Protein AF-A0A6I3SBS1-F1 (afdb_monomer_lite)

Structure (mmCIF, N/CA/C/O backbone):
data_AF-A0A6I3SBS1-F1
#
_entry.id   AF-A0A6I3SBS1-F1
#
loop_
_atom_site.group_PDB
_atom_site.id
_atom_site.type_symbol
_atom_site.label_atom_id
_atom_site.label_alt_id
_atom_site.label_comp_id
_atom_site.label_asym_id
_atom_site.label_entity_id
_atom_site.label_seq_id
_atom_site.pdbx_PDB_ins_code
_atom_site.Cartn_x
_atom_site.Cartn_y
_atom_site.Cartn_z
_atom_site.occupancy
_atom_site.B_iso_or_equiv
_atom_site.auth_seq_id
_atom_site.auth_comp_id
_atom_site.auth_asym_id
_atom_site.auth_atom_id
_atom_site.pdbx_PDB_model_num
ATOM 1 N N . MET A 1 1 ? -51.931 -61.458 13.999 1.00 36.78 1 MET A N 1
ATOM 2 C CA . MET A 1 1 ? -50.661 -60.862 13.519 1.00 36.78 1 MET A CA 1
ATOM 3 C C . MET A 1 1 ? -50.983 -59.495 12.918 1.00 36.78 1 MET A C 1
ATOM 5 O O . MET A 1 1 ? -51.996 -59.418 12.238 1.00 36.78 1 MET A O 1
ATOM 9 N N . PRO A 1 2 ? -50.205 -58.434 13.195 1.00 46.97 2 PRO A N 1
ATOM 10 C CA . PRO A 1 2 ? -50.345 -57.630 14.418 1.00 46.97 2 PRO A CA 1
ATOM 11 C C . PRO A 1 2 ? -50.804 -56.172 14.191 1.00 46.97 2 PRO A C 1
ATOM 13 O O . PRO A 1 2 ? -50.536 -55.569 13.153 1.00 46.97 2 PRO A O 1
ATOM 16 N N . GLU A 1 3 ? -51.442 -55.626 15.234 1.00 43.25 3 GLU A N 1
ATOM 17 C CA . GLU A 1 3 ? -51.718 -54.206 15.492 1.00 43.25 3 GLU A CA 1
ATOM 18 C C . GLU A 1 3 ? -50.437 -53.361 15.473 1.00 43.25 3 GLU A C 1
ATOM 20 O O . GLU A 1 3 ? -49.441 -53.698 16.116 1.00 43.25 3 GLU A O 1
ATOM 25 N N . LYS A 1 4 ? -50.481 -52.220 14.777 1.00 43.47 4 LYS A N 1
ATOM 26 C CA . LYS A 1 4 ? -49.470 -51.168 14.904 1.00 43.47 4 LYS A CA 1
ATOM 27 C C . LYS A 1 4 ? -49.913 -50.174 15.972 1.00 43.47 4 LYS A C 1
ATOM 29 O O . LYS A 1 4 ? -50.843 -49.400 15.763 1.00 43.47 4 LYS A O 1
ATOM 34 N N . LEU A 1 5 ? -49.214 -50.231 17.104 1.00 40.69 5 LEU A N 1
ATOM 35 C CA . LEU A 1 5 ? -49.263 -49.254 18.185 1.00 40.69 5 LEU A CA 1
ATOM 36 C C . LEU A 1 5 ? -48.836 -47.862 17.708 1.00 40.69 5 LEU A C 1
ATOM 38 O O . LEU A 1 5 ? -47.918 -47.704 16.901 1.00 40.69 5 LEU A O 1
ATOM 42 N N . GLY A 1 6 ? -49.537 -46.879 18.266 1.00 37.19 6 GLY A N 1
ATOM 43 C CA . GLY A 1 6 ? -49.453 -45.466 17.956 1.00 37.19 6 GLY A CA 1
ATOM 44 C C . GLY A 1 6 ? -48.152 -44.777 18.356 1.00 37.19 6 GLY A C 1
ATOM 45 O O . GLY A 1 6 ? -47.462 -45.137 19.311 1.00 37.19 6 GLY A O 1
ATOM 46 N N . SER A 1 7 ? -47.874 -43.730 17.588 1.00 39.31 7 SER A N 1
ATOM 47 C CA . SER A 1 7 ? -46.805 -42.760 17.762 1.00 39.31 7 SER A CA 1
ATOM 48 C C . SER A 1 7 ? -46.962 -41.984 19.074 1.00 39.31 7 SER A C 1
ATOM 50 O O . SER A 1 7 ? -47.917 -41.233 19.250 1.00 39.31 7 SER A O 1
ATOM 52 N N . GLN A 1 8 ? -45.998 -42.137 19.980 1.00 40.47 8 GLN A N 1
ATOM 53 C CA . GLN A 1 8 ? -45.796 -41.248 21.125 1.00 40.47 8 GLN A CA 1
ATOM 54 C C . GLN A 1 8 ? -44.859 -40.111 20.701 1.00 40.47 8 GLN A C 1
ATOM 56 O O . GLN A 1 8 ? -43.657 -40.301 20.510 1.00 40.47 8 GLN A O 1
ATOM 61 N N . GLU A 1 9 ? -45.445 -38.930 20.531 1.00 39.94 9 GLU A N 1
ATOM 62 C CA . GLU A 1 9 ? -44.766 -37.650 20.354 1.00 39.94 9 GLU A CA 1
ATOM 63 C C . GLU A 1 9 ? -44.030 -37.295 21.660 1.00 39.94 9 GLU A C 1
ATOM 65 O O . GLU A 1 9 ? -44.647 -36.986 22.679 1.00 39.94 9 GLU A O 1
ATOM 70 N N . LYS A 1 10 ? -42.693 -37.360 21.666 1.00 41.28 10 LYS A N 1
ATOM 71 C CA . LYS A 1 10 ? -41.879 -36.836 22.773 1.00 41.28 10 LYS A CA 1
ATOM 72 C C . LYS A 1 10 ? -41.867 -35.306 22.713 1.00 41.28 10 LYS A C 1
ATOM 74 O O . LYS A 1 10 ? -40.924 -34.712 22.197 1.00 41.28 10 LYS A O 1
ATOM 79 N N . GLN A 1 11 ? -42.893 -34.667 23.270 1.00 47.28 11 GLN A N 1
ATOM 80 C CA . GLN A 1 11 ? -42.832 -33.249 23.622 1.00 47.28 11 GLN A CA 1
ATOM 81 C C . GLN A 1 11 ? -41.899 -33.068 24.823 1.00 47.28 11 GLN A C 1
ATOM 83 O O . GLN A 1 11 ? -42.234 -33.415 25.956 1.00 47.28 11 GLN A O 1
ATOM 88 N N . GLY A 1 12 ? -40.706 -32.526 24.579 1.00 47.84 12 GLY A N 1
ATOM 89 C CA . GLY A 1 12 ? -39.824 -32.060 25.644 1.00 47.84 12 GLY A CA 1
ATOM 90 C C . GLY A 1 12 ? -40.525 -30.967 26.453 1.00 47.84 12 GLY A C 1
ATOM 91 O O . GLY A 1 12 ? -40.882 -29.920 25.913 1.00 47.84 12 GLY A O 1
ATOM 92 N N . MET A 1 13 ? -40.748 -31.205 27.747 1.00 56.72 13 MET A N 1
ATOM 93 C CA . MET A 1 13 ? -41.255 -30.179 28.656 1.00 56.72 13 MET A CA 1
ATOM 94 C C . MET A 1 13 ? -40.240 -29.036 28.733 1.00 56.72 13 MET A C 1
ATOM 96 O O . MET A 1 13 ? -39.144 -29.202 29.256 1.00 56.72 13 MET A O 1
ATOM 100 N N . SER A 1 14 ? -40.621 -27.876 28.194 1.00 65.88 14 SER A N 1
ATOM 101 C CA . SER A 1 14 ? -39.845 -26.637 28.269 1.00 65.88 14 SER A CA 1
ATOM 102 C C . SER A 1 14 ? -39.482 -26.322 29.725 1.00 65.88 14 SER A C 1
ATOM 104 O O . SER A 1 14 ? -40.349 -26.380 30.602 1.00 65.88 14 SER A O 1
ATOM 106 N N . ASN A 1 15 ? -38.214 -25.973 29.968 1.00 57.28 15 ASN A N 1
ATOM 107 C CA . ASN A 1 15 ? -37.607 -25.741 31.290 1.00 57.28 15 ASN A CA 1
ATOM 108 C C . ASN A 1 15 ? -38.415 -24.787 32.192 1.00 57.28 15 ASN A C 1
ATOM 110 O O . ASN A 1 15 ? -38.324 -24.865 33.413 1.00 57.28 15 ASN A O 1
ATOM 114 N N . LEU A 1 16 ? -39.264 -23.939 31.605 1.00 59.84 16 LEU A N 1
ATOM 115 C CA . LEU A 1 16 ? -40.186 -23.063 32.322 1.00 59.84 16 LEU A CA 1
ATOM 116 C C . LEU A 1 16 ? -41.292 -23.835 33.070 1.00 59.84 16 LEU A C 1
ATOM 118 O O . LEU A 1 16 ? -41.579 -23.519 34.221 1.00 59.84 16 LEU A O 1
ATOM 122 N N . LYS A 1 17 ? -41.886 -24.883 32.474 1.00 64.88 17 LYS A N 1
ATOM 123 C CA . LYS A 1 17 ? -42.914 -25.706 33.146 1.00 64.88 17 LYS A CA 1
ATOM 124 C C . LYS A 1 17 ? -42.314 -26.544 34.278 1.00 64.88 17 LYS A C 1
ATOM 126 O O . LYS A 1 17 ? -42.955 -26.694 35.311 1.00 64.88 17 LYS A O 1
ATOM 131 N N . LEU A 1 18 ? -41.074 -27.017 34.122 1.00 61.47 18 LEU A N 1
ATOM 132 C CA . LEU A 1 18 ? -40.339 -27.701 35.192 1.00 61.47 18 LEU A CA 1
ATOM 133 C C . LEU A 1 18 ? -40.034 -26.747 36.362 1.00 61.47 18 LEU A C 1
ATOM 135 O O . LEU A 1 18 ? -40.192 -27.130 37.519 1.00 61.47 18 LEU A O 1
ATOM 139 N N . PHE A 1 19 ? -39.686 -25.488 36.067 1.00 68.88 19 PHE A N 1
ATOM 140 C CA . PHE A 1 19 ? -39.476 -24.460 37.088 1.00 68.88 19 PHE A CA 1
ATOM 141 C C . PHE A 1 19 ? -40.765 -24.134 37.850 1.00 68.88 19 PHE A C 1
ATOM 143 O O . PHE A 1 19 ? -40.730 -24.040 39.069 1.00 68.88 19 PHE A O 1
ATOM 150 N N . PHE A 1 20 ? -41.915 -24.035 37.173 1.00 73.25 20 PHE A N 1
ATOM 151 C CA . PHE A 1 20 ? -43.205 -23.838 37.847 1.00 73.25 20 PHE A CA 1
ATOM 152 C C . PHE A 1 20 ? -43.619 -25.047 38.696 1.00 73.25 20 PHE A C 1
ATOM 154 O O . PHE A 1 20 ? -44.078 -24.867 39.821 1.00 73.25 20 PHE A O 1
ATOM 161 N N . ILE A 1 21 ? -43.409 -26.273 38.210 1.00 76.25 21 ILE A N 1
ATOM 162 C CA . ILE A 1 21 ? -43.705 -27.496 38.974 1.00 76.25 21 ILE A CA 1
ATOM 163 C C . ILE A 1 21 ? -42.836 -27.590 40.239 1.00 76.25 21 ILE A C 1
ATOM 165 O O . ILE A 1 21 ? -43.311 -28.081 41.259 1.00 76.25 21 ILE A O 1
ATOM 169 N N . LEU A 1 22 ? -41.598 -27.083 40.204 1.00 70.56 22 LEU A N 1
ATOM 170 C CA . LEU A 1 22 ? -40.707 -27.055 41.367 1.00 70.56 22 LEU A CA 1
ATOM 171 C C . LEU A 1 22 ? -40.957 -25.846 42.288 1.00 70.56 22 LEU A C 1
ATOM 173 O O . LEU A 1 22 ? -40.909 -25.981 43.508 1.00 70.56 22 LEU A O 1
ATOM 177 N N . ALA A 1 23 ? -41.243 -24.669 41.731 1.00 70.88 23 ALA A N 1
ATOM 178 C CA . ALA A 1 23 ? -41.375 -23.424 42.487 1.00 70.88 23 ALA A CA 1
ATOM 179 C C . ALA A 1 23 ? -42.714 -23.312 43.229 1.00 70.88 23 ALA A C 1
ATOM 181 O O . ALA A 1 23 ? -42.748 -22.809 44.350 1.00 70.88 23 ALA A O 1
ATOM 182 N N . VAL A 1 24 ? -43.810 -23.812 42.648 1.00 76.12 24 VAL A N 1
ATOM 183 C CA . VAL A 1 24 ? -45.147 -23.763 43.265 1.00 76.12 24 VAL A CA 1
ATOM 184 C C . VAL A 1 24 ? -45.211 -24.485 44.623 1.00 76.12 24 VAL A C 1
ATOM 186 O O . VAL A 1 24 ? -45.678 -23.862 45.578 1.00 76.12 24 VAL A O 1
ATOM 189 N N . PRO A 1 25 ? -44.725 -25.731 44.797 1.00 71.75 25 PRO A N 1
ATOM 190 C CA . PRO A 1 25 ? -44.763 -26.392 46.104 1.00 71.75 25 PRO A CA 1
ATOM 191 C C . PRO A 1 25 ? -43.842 -25.726 47.135 1.00 71.75 25 PRO A C 1
ATOM 193 O O . PRO A 1 25 ? -44.202 -25.650 48.308 1.00 71.75 25 PRO A O 1
ATOM 196 N N . VAL A 1 26 ? -42.692 -25.183 46.718 1.00 77.94 26 VAL A N 1
ATOM 197 C CA . VAL A 1 26 ? -41.771 -24.462 47.617 1.00 77.94 26 VAL A CA 1
ATOM 198 C C . VAL A 1 26 ? -42.391 -23.151 48.101 1.00 77.94 26 VAL A C 1
ATOM 200 O O . VAL A 1 26 ? -42.330 -22.833 49.287 1.00 77.94 26 VAL A O 1
ATOM 203 N N . MET A 1 27 ? -43.052 -22.416 47.206 1.00 76.44 27 MET A N 1
ATOM 204 C CA . MET A 1 27 ? -43.733 -21.170 47.551 1.00 76.44 27 MET A CA 1
ATOM 205 C C . MET A 1 27 ? -44.947 -21.412 48.456 1.00 76.44 27 MET A C 1
ATOM 207 O O . MET A 1 27 ? -45.204 -20.629 49.369 1.00 76.44 27 MET A O 1
ATOM 211 N N . LEU A 1 28 ? -45.650 -22.530 48.267 1.00 75.56 28 LEU A N 1
ATOM 212 C CA . LEU A 1 28 ? -46.773 -22.930 49.113 1.00 75.56 28 LEU A CA 1
ATOM 213 C C . LEU A 1 28 ? -46.308 -23.365 50.514 1.00 75.56 28 LEU A C 1
ATOM 215 O O . LEU A 1 28 ? -46.934 -23.003 51.508 1.00 75.56 28 LEU A O 1
ATOM 219 N N . LEU A 1 29 ? -45.165 -24.051 50.617 1.00 72.94 29 LEU A N 1
ATOM 220 C CA . LEU A 1 29 ? -44.530 -24.378 51.899 1.00 72.94 29 LEU A CA 1
ATOM 221 C C . LEU A 1 29 ? -44.058 -23.127 52.651 1.00 72.94 29 LEU A C 1
ATOM 223 O O . LEU A 1 29 ? -44.264 -23.032 53.860 1.00 72.94 29 LEU A O 1
ATOM 227 N N . ALA A 1 30 ? -43.483 -22.148 51.948 1.00 71.38 30 ALA A N 1
ATOM 228 C CA . ALA A 1 30 ? -43.086 -20.873 52.543 1.00 71.38 30 ALA A CA 1
ATOM 229 C C . ALA A 1 30 ? -44.302 -20.068 53.036 1.00 71.38 30 ALA A C 1
ATOM 231 O O . ALA A 1 30 ? -44.267 -19.511 54.132 1.00 71.38 30 ALA A O 1
ATOM 232 N N . ALA A 1 31 ? -45.403 -20.069 52.277 1.00 69.81 31 ALA A N 1
ATOM 233 C CA . ALA A 1 31 ? -46.658 -19.445 52.689 1.00 69.81 31 ALA A CA 1
ATOM 234 C C . ALA A 1 31 ? -47.274 -20.130 53.926 1.00 69.81 31 ALA A C 1
ATOM 236 O O . ALA A 1 31 ? -47.722 -19.440 54.842 1.00 69.81 31 ALA A O 1
ATOM 237 N N . LEU A 1 32 ? -47.238 -21.469 54.010 1.00 66.88 32 LEU A N 1
ATOM 238 C CA . LEU A 1 32 ? -47.663 -22.198 55.213 1.00 66.88 32 LEU A CA 1
ATOM 239 C C . LEU A 1 32 ? -46.758 -21.916 56.417 1.00 66.88 32 LEU A C 1
ATOM 241 O O . LEU A 1 32 ? -47.258 -21.774 57.527 1.00 66.88 32 LEU A O 1
ATOM 245 N N . ALA A 1 33 ? -45.440 -21.841 56.231 1.00 63.84 33 ALA A N 1
ATOM 246 C CA . ALA A 1 33 ? -44.513 -21.506 57.310 1.00 63.84 33 ALA A CA 1
ATOM 247 C C . ALA A 1 33 ? -44.753 -20.078 57.828 1.00 63.84 33 ALA A C 1
ATOM 249 O O . ALA A 1 33 ? -44.829 -19.865 59.037 1.00 63.84 33 ALA A O 1
ATOM 250 N N . ALA A 1 34 ? -44.979 -19.119 56.925 1.00 62.59 34 ALA A N 1
ATOM 251 C CA . ALA A 1 34 ? -45.340 -17.753 57.291 1.00 62.59 34 ALA A CA 1
ATOM 252 C C . ALA A 1 34 ? -46.682 -17.697 58.048 1.00 62.59 34 ALA A C 1
ATOM 254 O O . ALA A 1 34 ? -46.783 -17.029 59.078 1.00 62.59 34 ALA A O 1
ATOM 255 N N . ALA A 1 35 ? -47.688 -18.464 57.614 1.00 63.91 35 ALA A N 1
ATOM 256 C CA . ALA A 1 35 ? -48.980 -18.550 58.299 1.00 63.91 35 ALA A CA 1
ATOM 257 C C . ALA A 1 35 ? -48.880 -19.154 59.715 1.00 63.91 35 ALA A C 1
ATOM 259 O O . ALA A 1 35 ? -49.639 -18.759 60.602 1.00 63.91 35 ALA A O 1
ATOM 260 N N . GLN A 1 36 ? -47.919 -20.057 59.949 1.00 55.94 36 GLN A N 1
ATOM 261 C CA . GLN A 1 36 ? -47.630 -20.608 61.278 1.00 55.94 36 GLN A CA 1
ATOM 262 C C . GLN A 1 36 ? -46.947 -19.582 62.191 1.00 55.94 36 GLN A C 1
ATOM 264 O O . GLN A 1 36 ? -47.310 -19.472 63.358 1.00 55.94 36 GLN A O 1
ATOM 269 N N . THR A 1 37 ? -46.012 -18.777 61.670 1.00 58.38 37 THR A N 1
ATOM 270 C CA . THR A 1 37 ? -45.349 -17.718 62.462 1.00 58.38 37 THR A CA 1
ATOM 271 C C . THR A 1 37 ? -46.286 -16.578 62.868 1.00 58.38 37 THR A C 1
ATOM 273 O O . THR A 1 37 ? -46.059 -15.933 63.886 1.00 58.38 37 THR A O 1
ATOM 276 N N . VAL A 1 38 ? -47.361 -16.356 62.102 1.00 54.53 38 VAL A N 1
ATOM 277 C CA . VAL A 1 38 ? -48.394 -15.337 62.368 1.00 54.53 38 VAL A CA 1
ATOM 278 C C . VAL A 1 38 ? -49.479 -15.844 63.337 1.00 54.53 38 VAL A C 1
ATOM 280 O O . VAL A 1 38 ? -50.323 -15.069 63.777 1.00 54.53 38 VAL A O 1
ATOM 283 N N . GLY A 1 39 ? -49.462 -17.128 63.719 1.00 56.38 39 GLY A N 1
ATOM 284 C CA . GLY A 1 39 ? -50.441 -17.702 64.652 1.00 56.38 39 GLY A CA 1
ATOM 285 C C . GLY A 1 39 ? -51.856 -17.835 64.074 1.00 56.38 39 GLY A C 1
ATOM 286 O O . GLY A 1 39 ? -52.814 -17.999 64.822 1.00 56.38 39 GLY A O 1
ATOM 287 N N . ALA A 1 40 ? -52.007 -17.762 62.747 1.00 56.41 40 ALA A N 1
ATOM 288 C CA . ALA A 1 40 ? -53.308 -17.844 62.080 1.00 56.41 40 ALA A CA 1
ATOM 289 C C . ALA A 1 40 ? -53.806 -19.291 61.894 1.00 56.41 40 ALA A C 1
ATOM 291 O O . ALA A 1 40 ? -54.991 -19.501 61.638 1.00 56.41 40 ALA A O 1
ATOM 292 N N . VAL A 1 41 ? -52.920 -20.292 62.004 1.00 51.75 41 VAL A N 1
ATOM 293 C CA . VAL A 1 41 ? -53.254 -21.715 61.827 1.00 51.75 41 VAL A CA 1
ATOM 294 C C . VAL A 1 41 ? -52.489 -22.578 62.839 1.00 51.75 41 VAL A C 1
ATOM 296 O O . VAL A 1 41 ? -51.276 -22.746 62.729 1.00 51.75 41 VAL A O 1
ATOM 299 N N . ASP A 1 42 ? -53.207 -23.173 63.794 1.00 57.84 42 ASP A N 1
ATOM 300 C CA . ASP A 1 42 ? -52.675 -24.155 64.747 1.00 57.84 42 ASP A CA 1
ATOM 301 C C . ASP A 1 42 ? -52.700 -25.569 64.145 1.00 57.84 42 ASP A C 1
ATOM 303 O O . ASP A 1 42 ? -53.744 -26.219 64.066 1.00 57.84 42 ASP A O 1
ATOM 307 N N . ILE A 1 43 ? -51.538 -26.080 63.731 1.00 56.44 43 ILE A N 1
ATOM 308 C CA . ILE A 1 43 ? -51.411 -27.416 63.109 1.00 56.44 43 ILE A CA 1
ATOM 309 C C . ILE A 1 43 ? -51.073 -28.508 64.149 1.00 56.44 43 ILE A C 1
ATOM 311 O O . ILE A 1 43 ? -51.196 -29.705 63.886 1.00 56.44 43 ILE A O 1
ATOM 315 N N . ILE A 1 44 ? -50.719 -28.112 65.379 1.00 58.97 44 ILE A N 1
ATOM 316 C CA . ILE A 1 44 ? -50.410 -29.007 66.509 1.00 58.97 44 ILE A CA 1
ATOM 317 C C . ILE A 1 44 ? -51.523 -30.035 66.825 1.00 58.97 44 ILE A C 1
ATOM 319 O O . ILE A 1 44 ? -51.178 -31.194 67.076 1.00 58.97 44 ILE A O 1
ATOM 323 N N . PRO A 1 45 ? -52.836 -29.713 66.802 1.00 61.72 45 PRO A N 1
ATOM 324 C CA . PRO A 1 45 ? -53.874 -30.726 67.018 1.00 61.72 45 PRO A CA 1
ATOM 325 C C . PRO A 1 45 ? -53.978 -31.741 65.865 1.00 61.72 45 PRO A C 1
ATOM 327 O O . PRO A 1 45 ? -54.323 -32.896 66.112 1.00 61.72 45 PRO A O 1
ATOM 330 N N . TYR A 1 46 ? -53.623 -31.349 64.637 1.00 58.25 46 TYR A N 1
ATOM 331 C CA . TYR A 1 46 ? -53.644 -32.218 63.453 1.00 58.25 46 TYR A CA 1
ATOM 332 C C . TYR A 1 46 ? -52.433 -33.165 63.394 1.00 58.25 46 TYR A C 1
ATOM 334 O O . TYR A 1 46 ? -52.573 -34.326 63.012 1.00 58.25 46 TYR A O 1
ATOM 342 N N . LEU A 1 47 ? -51.256 -32.724 63.857 1.00 57.00 47 LEU A N 1
ATOM 343 C CA . LEU A 1 47 ? -50.041 -33.554 63.911 1.00 57.00 47 LEU A CA 1
ATOM 344 C C . LEU A 1 47 ? -50.143 -34.727 64.906 1.00 57.00 47 LEU A C 1
ATOM 346 O O . LEU A 1 47 ? -49.440 -35.724 64.749 1.00 57.00 47 LEU A O 1
ATOM 350 N N . ARG A 1 48 ? -51.040 -34.652 65.902 1.00 58.28 48 ARG A N 1
ATOM 351 C CA . ARG A 1 48 ? -51.289 -35.744 66.866 1.00 58.28 48 ARG A CA 1
ATOM 352 C C . ARG A 1 48 ? -52.058 -36.931 66.280 1.00 58.28 48 ARG A C 1
ATOM 354 O O . ARG A 1 48 ? -52.050 -37.996 66.887 1.00 58.28 48 ARG A O 1
ATOM 361 N N . GLN A 1 49 ? -52.716 -36.768 65.130 1.00 61.41 49 GLN A N 1
ATOM 362 C CA . GLN A 1 49 ? -53.456 -37.851 64.465 1.00 61.41 49 GLN A CA 1
ATOM 363 C C . GLN A 1 49 ? -52.569 -38.705 63.547 1.00 61.41 49 GLN A C 1
ATOM 365 O O . GLN A 1 49 ? -53.045 -39.676 62.963 1.00 61.41 49 GLN A O 1
ATOM 370 N N . ILE A 1 50 ? -51.278 -38.374 63.436 1.00 54.25 50 ILE A N 1
ATOM 371 C CA . ILE A 1 50 ? -50.319 -39.135 62.639 1.00 54.25 50 ILE A CA 1
ATOM 372 C C . ILE A 1 50 ? -49.646 -40.174 63.556 1.00 54.25 50 ILE A C 1
ATOM 374 O O . ILE A 1 50 ? -48.853 -39.804 64.429 1.00 54.25 50 ILE A O 1
ATOM 378 N N . PRO A 1 51 ? -49.916 -41.479 63.367 1.00 49.12 51 PRO A N 1
ATOM 379 C CA . PRO A 1 51 ? -49.534 -42.533 64.313 1.00 49.12 51 PRO A CA 1
ATOM 380 C C . PRO A 1 51 ? -48.019 -42.701 64.511 1.00 49.12 51 PRO A C 1
ATOM 382 O O . PRO A 1 51 ? -47.601 -43.310 65.490 1.00 49.12 51 PRO A O 1
ATOM 385 N N . VAL A 1 52 ? -47.185 -42.148 63.623 1.00 59.75 52 VAL A N 1
ATOM 386 C CA . VAL A 1 52 ? -45.722 -42.317 63.667 1.00 59.75 52 VAL A CA 1
ATOM 387 C C . VAL A 1 52 ? -45.004 -41.207 64.454 1.00 59.75 52 VAL A C 1
ATOM 389 O O . VAL A 1 52 ? -43.937 -41.455 65.003 1.00 59.75 52 VAL A O 1
ATOM 392 N N . VAL A 1 53 ? -45.576 -40.002 64.576 1.00 52.34 53 VAL A N 1
ATOM 393 C CA . VAL A 1 53 ? -44.933 -38.860 65.275 1.00 52.34 53 VAL A CA 1
ATOM 394 C C . VAL A 1 53 ? -45.522 -38.560 66.659 1.00 52.34 53 VAL A C 1
ATOM 396 O O . VAL A 1 53 ? -44.928 -37.809 67.429 1.00 52.34 53 VAL A O 1
ATOM 399 N N . GLY A 1 54 ? -46.642 -39.191 67.030 1.00 51.94 54 GLY A N 1
ATOM 400 C CA . GLY A 1 54 ? -47.285 -39.007 68.339 1.00 51.94 54 GLY A CA 1
ATOM 401 C C . GLY A 1 54 ? -46.542 -39.616 69.540 1.00 51.94 54 GLY A C 1
ATOM 402 O O . GLY A 1 54 ? -46.866 -39.288 70.678 1.00 51.94 54 GLY A O 1
ATOM 403 N N . THR A 1 55 ? -45.545 -40.480 69.325 1.00 55.91 55 THR A N 1
ATOM 404 C CA . THR A 1 55 ? -44.856 -41.234 70.395 1.00 55.91 55 THR A CA 1
ATOM 405 C C . THR A 1 55 ? -43.527 -40.626 70.851 1.00 55.91 55 THR A C 1
ATOM 407 O O . THR A 1 55 ? -42.987 -41.058 71.866 1.00 55.91 55 THR A O 1
ATOM 410 N N . MET A 1 56 ? -43.021 -39.599 70.160 1.00 53.53 56 MET A N 1
ATOM 411 C CA . MET A 1 56 ? -41.800 -38.865 70.537 1.00 53.53 56 MET A CA 1
ATOM 412 C C . MET A 1 56 ? -42.083 -37.588 71.347 1.00 53.53 56 MET A C 1
ATOM 414 O O . MET A 1 56 ? -41.171 -36.812 71.623 1.00 53.53 56 MET A O 1
ATOM 418 N N . ILE A 1 57 ? -43.338 -37.364 71.751 1.00 50.62 57 ILE A N 1
ATOM 419 C CA . ILE A 1 57 ? -43.732 -36.234 72.599 1.00 50.62 57 ILE A CA 1
ATOM 420 C C . ILE A 1 57 ? -43.743 -36.716 74.063 1.00 50.62 57 ILE A C 1
ATOM 422 O O . ILE A 1 57 ? -44.593 -37.536 74.423 1.00 50.62 57 ILE A O 1
ATOM 426 N N . PRO A 1 58 ? -42.806 -36.266 74.921 1.00 47.88 58 PRO A N 1
ATOM 427 C CA . PRO A 1 58 ? -42.721 -36.724 76.305 1.00 47.88 58 PRO A CA 1
ATOM 428 C C . PRO A 1 58 ? -43.950 -36.298 77.124 1.00 47.88 58 PRO A C 1
ATOM 430 O O . PRO A 1 58 ? -44.388 -35.150 77.072 1.00 47.88 58 PRO A O 1
ATOM 433 N N . LYS A 1 59 ? -44.496 -37.245 77.901 1.00 46.94 59 LYS A N 1
ATOM 434 C CA . LYS A 1 59 ? -45.575 -37.020 78.876 1.00 46.94 59 LYS A CA 1
ATOM 435 C C . LYS A 1 59 ? -45.059 -36.144 80.023 1.00 46.94 59 LYS A C 1
ATOM 437 O O . LYS A 1 59 ? -44.068 -36.499 80.657 1.00 46.94 59 LYS A O 1
ATOM 442 N N . SER A 1 60 ? -45.743 -35.042 80.322 1.00 41.94 60 SER A N 1
ATOM 443 C CA . SER A 1 60 ? -45.493 -34.260 81.538 1.00 41.94 60 SER A CA 1
ATOM 444 C C . SER A 1 60 ? -46.060 -34.999 82.753 1.00 41.94 60 SER A C 1
ATOM 446 O O . SER A 1 60 ? -47.274 -35.090 82.915 1.00 41.94 60 SER A O 1
ATOM 448 N N . ASP A 1 61 ? -45.168 -35.548 83.578 1.00 36.09 61 ASP A N 1
ATOM 449 C CA . ASP A 1 61 ? -45.455 -36.186 84.868 1.00 36.09 61 ASP A CA 1
ATOM 450 C C . ASP A 1 61 ? -45.235 -35.147 85.996 1.00 36.09 61 ASP A C 1
ATOM 452 O O . ASP A 1 61 ? -44.152 -34.550 86.052 1.00 36.09 61 ASP A O 1
ATOM 456 N N . PRO A 1 62 ? -46.220 -34.866 86.874 1.00 41.03 62 PRO A N 1
ATOM 457 C CA . PRO A 1 62 ? -46.180 -33.762 87.848 1.00 41.03 62 PRO A CA 1
ATOM 458 C C . PRO A 1 62 ? -45.172 -33.906 89.013 1.00 41.03 62 PRO A C 1
ATOM 460 O O . PRO A 1 62 ? -45.213 -33.116 89.951 1.00 41.03 62 PRO A O 1
ATOM 463 N N . ALA A 1 63 ? -44.232 -34.855 88.975 1.00 40.75 63 ALA A N 1
ATOM 464 C CA . ALA A 1 63 ? -43.295 -35.129 90.075 1.00 40.75 63 ALA A CA 1
ATOM 465 C C . ALA A 1 63 ? -41.891 -34.479 89.952 1.00 40.75 63 ALA A C 1
ATOM 467 O O . ALA A 1 63 ? -41.000 -34.803 90.736 1.00 40.75 63 ALA A O 1
ATOM 468 N N . LYS A 1 64 ? -41.647 -33.562 88.999 1.00 44.69 64 LYS A N 1
ATOM 469 C CA . LYS A 1 64 ? -40.328 -32.904 88.794 1.00 44.69 64 LYS A CA 1
ATOM 470 C C . LYS A 1 64 ? -40.317 -31.375 88.964 1.00 44.69 64 LYS A C 1
ATOM 472 O O . LYS A 1 64 ? -39.486 -30.696 88.369 1.00 44.69 64 LYS A O 1
ATOM 477 N N . GLN A 1 65 ? -41.183 -30.818 89.809 1.00 42.81 65 GLN A N 1
ATOM 478 C CA . GLN A 1 65 ? -41.230 -29.364 90.039 1.00 42.81 65 GLN A CA 1
ATOM 479 C C . GLN A 1 65 ? -40.019 -28.784 90.805 1.00 42.81 65 GLN A C 1
ATOM 481 O O . GLN A 1 65 ? -39.794 -27.584 90.734 1.00 42.81 65 GLN A O 1
ATOM 486 N N . GLY A 1 66 ? -39.195 -29.595 91.483 1.00 41.78 66 GLY A N 1
ATOM 487 C CA . GLY A 1 66 ? -38.061 -29.088 92.281 1.00 41.78 66 GLY A CA 1
ATOM 488 C C . GLY A 1 66 ? -36.722 -28.922 91.543 1.00 41.78 66 GLY A C 1
ATOM 489 O O . GLY A 1 66 ? -35.855 -28.198 92.015 1.00 41.78 66 GLY A O 1
ATOM 490 N N . SER A 1 67 ? -36.524 -29.578 90.395 1.00 45.81 67 SER A N 1
ATOM 491 C CA . SER A 1 67 ? -35.241 -29.586 89.659 1.00 45.81 67 SER A CA 1
ATOM 492 C C . SER A 1 67 ? -35.291 -28.884 88.298 1.00 45.81 67 SER A C 1
ATOM 494 O O . SER A 1 67 ? -34.282 -28.823 87.600 1.00 45.81 67 SER A O 1
ATOM 496 N N . GLN A 1 68 ? -36.449 -28.331 87.923 1.00 40.38 68 GLN A N 1
ATOM 497 C CA . GLN A 1 68 ? -36.624 -27.540 86.700 1.00 40.38 68 GLN A CA 1
ATOM 498 C C . GLN A 1 68 ? -36.314 -26.050 86.896 1.00 40.38 68 GLN A C 1
ATOM 500 O O . GLN A 1 68 ? -35.846 -25.427 85.952 1.00 40.38 68 GLN A O 1
ATOM 505 N N . GLN A 1 69 ? -36.490 -25.484 88.098 1.00 42.97 69 GLN A N 1
ATOM 506 C CA . GLN A 1 69 ? -36.269 -24.044 88.321 1.00 42.97 69 GLN A CA 1
ATOM 507 C C . GLN A 1 69 ? -34.818 -23.611 88.057 1.00 42.97 69 GLN A C 1
ATOM 509 O O . GLN A 1 69 ? -34.600 -22.603 87.397 1.00 42.97 69 GLN A O 1
ATOM 514 N N . THR A 1 70 ? -33.828 -24.414 88.458 1.00 50.47 70 THR A N 1
ATOM 515 C CA . THR A 1 70 ? -32.404 -24.084 88.254 1.00 50.47 70 THR A CA 1
ATOM 516 C C . THR A 1 70 ? -31.951 -24.234 86.799 1.00 50.47 70 THR A C 1
ATOM 518 O O . THR A 1 70 ? -31.027 -23.552 86.356 1.00 50.47 70 THR A O 1
ATOM 521 N N . LEU A 1 71 ? -32.595 -25.122 86.035 1.00 53.44 71 LEU A N 1
ATOM 522 C CA . LEU A 1 71 ? -32.276 -25.354 84.626 1.00 53.44 71 LEU A CA 1
ATOM 523 C C . LEU A 1 71 ? -32.973 -24.334 83.714 1.00 53.44 71 LEU A C 1
ATOM 525 O O . LEU A 1 71 ? -32.401 -23.935 82.702 1.00 53.44 71 LEU A O 1
ATOM 529 N N . GLU A 1 72 ? -34.181 -23.904 84.091 1.00 53.25 72 GLU A N 1
ATOM 530 C CA . GLU A 1 72 ? -34.917 -22.806 83.459 1.00 53.25 72 GLU A CA 1
ATOM 531 C C . GLU A 1 72 ? -34.198 -21.467 83.685 1.00 53.25 72 GLU A C 1
ATOM 533 O O . GLU A 1 72 ? -33.951 -20.763 82.712 1.00 53.25 72 GLU A O 1
ATOM 538 N N . GLU A 1 73 ? -33.735 -21.153 84.904 1.00 56.72 73 GLU A N 1
ATOM 539 C CA . GLU A 1 73 ? -32.937 -19.939 85.169 1.00 56.72 73 GLU A CA 1
ATOM 540 C C . GLU A 1 73 ? -31.626 -19.911 84.368 1.00 56.72 73 GLU A C 1
ATOM 542 O O . GLU A 1 73 ? -31.278 -18.889 83.775 1.00 56.72 73 GLU A O 1
ATOM 547 N N . ALA A 1 74 ? -30.927 -21.046 84.255 1.00 58.53 74 ALA A N 1
ATOM 548 C CA . ALA A 1 74 ? -29.731 -21.149 83.417 1.00 58.53 74 ALA A CA 1
ATOM 549 C C . ALA A 1 74 ? -30.044 -21.016 81.912 1.00 58.53 74 ALA A C 1
ATOM 551 O O . ALA A 1 74 ? -29.220 -20.510 81.147 1.00 58.53 74 ALA A O 1
ATOM 552 N N . ARG A 1 75 ? -31.231 -21.453 81.469 1.00 54.41 75 ARG A N 1
ATOM 553 C CA . ARG A 1 75 ? -31.701 -21.274 80.087 1.00 54.41 75 ARG A CA 1
ATOM 554 C C . ARG A 1 75 ? -32.058 -19.826 79.794 1.00 54.41 75 ARG A C 1
ATOM 556 O O . ARG A 1 75 ? -31.690 -19.341 78.730 1.00 54.41 75 ARG A O 1
ATOM 563 N N . ILE A 1 76 ? -32.735 -19.157 80.723 1.00 59.56 76 ILE A N 1
ATOM 564 C CA . ILE A 1 76 ? -33.131 -17.752 80.605 1.00 59.56 76 ILE A CA 1
ATOM 565 C C . ILE A 1 76 ? -31.880 -16.874 80.533 1.00 59.56 76 ILE A C 1
ATOM 567 O O . ILE A 1 76 ? -31.748 -16.111 79.583 1.00 59.56 76 ILE A O 1
ATOM 571 N N . ALA A 1 77 ? -30.894 -17.087 81.412 1.00 66.94 77 ALA A N 1
ATOM 572 C CA . ALA A 1 77 ? -29.626 -16.356 81.365 1.00 66.94 77 ALA A CA 1
ATOM 573 C C . ALA A 1 77 ? -28.853 -16.578 80.048 1.00 66.94 77 ALA A C 1
ATOM 575 O O . ALA A 1 77 ? -28.223 -15.664 79.516 1.00 66.94 77 ALA A O 1
ATOM 576 N N . ARG A 1 78 ? -28.913 -17.793 79.482 1.00 62.44 78 ARG A N 1
ATOM 577 C CA . ARG A 1 78 ? -28.265 -18.111 78.200 1.00 62.44 78 ARG A CA 1
ATOM 578 C C . ARG A 1 78 ? -29.001 -17.495 77.008 1.00 62.44 78 ARG A C 1
ATOM 580 O O . ARG A 1 78 ? -28.350 -17.026 76.081 1.00 62.44 78 ARG A O 1
ATOM 587 N N . LEU A 1 79 ? -30.331 -17.468 77.054 1.00 56.91 79 LEU A N 1
ATOM 588 C CA . LEU A 1 79 ? -31.184 -16.823 76.054 1.00 56.91 79 LEU A CA 1
ATOM 589 C C . LEU A 1 79 ? -31.041 -15.297 76.085 1.00 56.91 79 LEU A C 1
ATOM 591 O O . LEU A 1 79 ? -31.026 -14.676 75.028 1.00 56.91 79 LEU A O 1
ATOM 595 N N . GLU A 1 80 ? -30.892 -14.693 77.264 1.00 64.19 80 GLU A N 1
ATOM 596 C CA . GLU A 1 80 ? -30.609 -13.260 77.411 1.00 64.19 80 GLU A CA 1
ATOM 597 C C . GLU A 1 80 ? -29.210 -12.900 76.897 1.00 64.19 80 GLU A C 1
ATOM 599 O O . GLU A 1 80 ? -29.055 -11.898 76.201 1.00 64.19 80 GLU A O 1
ATOM 604 N N . ALA A 1 81 ? -28.204 -13.746 77.146 1.00 70.81 81 ALA A N 1
ATOM 605 C CA . ALA A 1 81 ? -26.867 -13.563 76.581 1.00 70.81 81 ALA A CA 1
ATOM 606 C C . ALA A 1 81 ? -26.855 -13.696 75.046 1.00 70.81 81 ALA A C 1
ATOM 608 O O . ALA A 1 81 ? -26.198 -12.917 74.359 1.00 70.81 81 ALA A O 1
ATOM 609 N N . GLU A 1 82 ? -27.609 -14.649 74.491 1.00 66.12 82 GLU A N 1
ATOM 610 C CA . GLU A 1 82 ? -27.735 -14.839 73.041 1.00 66.12 82 GLU A CA 1
ATOM 611 C C . GLU A 1 82 ? -28.536 -13.707 72.381 1.00 66.12 82 GLU A C 1
ATOM 613 O O . GLU A 1 82 ? -28.174 -13.247 71.302 1.00 66.12 82 GLU A O 1
ATOM 618 N N . LYS A 1 83 ? -29.571 -13.187 73.055 1.00 60.41 83 LYS A N 1
ATOM 619 C CA . LYS A 1 83 ? -30.294 -11.970 72.653 1.00 60.41 83 LYS A CA 1
ATOM 620 C C . LYS A 1 83 ? -29.379 -10.749 72.624 1.00 60.41 83 LYS A C 1
ATOM 622 O O . LYS A 1 83 ? -29.420 -10.007 71.650 1.00 60.41 83 LYS A O 1
ATOM 627 N N . ALA A 1 84 ? -28.533 -10.574 73.638 1.00 71.19 84 ALA A N 1
ATOM 628 C CA . ALA A 1 84 ? -27.577 -9.473 73.690 1.00 71.19 84 ALA A CA 1
ATOM 629 C C . ALA A 1 84 ? -26.504 -9.575 72.588 1.00 71.19 84 ALA A C 1
ATOM 631 O O . ALA A 1 84 ? -26.160 -8.561 71.985 1.00 71.19 84 ALA A O 1
ATOM 632 N N . ASP A 1 85 ? -26.017 -10.782 72.268 1.00 68.88 85 ASP A N 1
ATOM 633 C CA . ASP A 1 85 ? -25.086 -11.001 71.145 1.00 68.88 85 ASP A CA 1
ATOM 634 C C . ASP A 1 85 ? -25.762 -10.773 69.782 1.00 68.88 85 ASP A C 1
ATOM 636 O O . ASP A 1 85 ? -25.163 -10.197 68.871 1.00 68.88 85 ASP A O 1
ATOM 640 N N . LEU A 1 86 ? -27.033 -11.170 69.641 1.00 55.09 86 LEU A N 1
ATOM 641 C CA . LEU A 1 86 ? -27.817 -10.904 68.435 1.00 55.09 86 LEU A CA 1
ATOM 642 C C . LEU A 1 86 ? -28.116 -9.415 68.256 1.00 55.09 86 LEU A C 1
ATOM 644 O O . LEU A 1 86 ? -28.018 -8.936 67.131 1.00 55.09 86 LEU A O 1
ATOM 648 N N . ASP A 1 87 ? -28.439 -8.683 69.324 1.00 64.81 87 ASP A N 1
ATOM 649 C CA . ASP A 1 87 ? -28.647 -7.231 69.272 1.00 64.81 87 ASP A CA 1
ATOM 650 C C . ASP A 1 87 ? -27.337 -6.486 68.989 1.00 64.81 87 ASP A C 1
ATOM 652 O O . ASP A 1 87 ? -27.333 -5.520 68.221 1.00 64.81 87 ASP A O 1
ATOM 656 N N . ALA A 1 88 ? -26.204 -6.967 69.513 1.00 70.50 88 ALA A N 1
ATOM 657 C CA . ALA A 1 88 ? -24.876 -6.458 69.169 1.00 70.50 88 ALA A CA 1
ATOM 658 C C . ALA A 1 88 ? -24.539 -6.698 67.684 1.00 70.50 88 ALA A C 1
ATOM 660 O O . ALA A 1 88 ? -24.060 -5.798 66.996 1.00 70.50 88 ALA A O 1
ATOM 661 N N . LYS A 1 89 ? -24.866 -7.878 67.141 1.00 66.00 89 LYS A N 1
ATOM 662 C CA . LYS A 1 89 ? -24.721 -8.171 65.705 1.00 66.00 89 LYS A CA 1
ATOM 663 C C . LYS A 1 89 ? -25.696 -7.384 64.838 1.00 66.00 89 LYS A C 1
ATOM 665 O O . LYS A 1 89 ? -25.316 -6.957 63.753 1.00 66.00 89 LYS A O 1
ATOM 670 N N . LEU A 1 90 ? -26.929 -7.161 65.287 1.00 54.47 90 LEU A N 1
ATOM 671 C CA . LEU A 1 90 ? -27.908 -6.328 64.586 1.00 54.47 90 LEU A CA 1
ATOM 672 C C . LEU A 1 90 ? -27.455 -4.870 64.547 1.00 54.47 90 LEU A C 1
ATOM 674 O O . LEU A 1 90 ? -27.519 -4.257 63.487 1.00 54.47 90 LEU A O 1
ATOM 678 N N . THR A 1 91 ? -26.917 -4.338 65.644 1.00 64.12 91 THR A N 1
ATOM 679 C CA . THR A 1 91 ? -26.341 -2.985 65.679 1.00 64.12 91 THR A CA 1
ATOM 680 C C . THR A 1 91 ? -25.045 -2.877 64.871 1.00 64.12 91 THR A C 1
ATOM 682 O O . THR A 1 91 ? -24.824 -1.855 64.220 1.00 64.12 91 THR A O 1
ATOM 685 N N . GLU A 1 92 ? -24.225 -3.929 64.787 1.00 64.69 92 GLU A N 1
ATOM 686 C CA . GLU A 1 92 ? -23.061 -3.982 63.888 1.00 64.69 92 GLU A CA 1
ATOM 687 C C . GLU A 1 92 ? -23.470 -4.051 62.401 1.00 64.69 92 GLU A C 1
ATOM 689 O O . GLU A 1 92 ? -22.904 -3.362 61.552 1.00 64.69 92 GLU A O 1
ATOM 694 N N . VAL A 1 93 ? -24.489 -4.841 62.058 1.00 57.16 93 VAL A N 1
ATOM 695 C CA . VAL A 1 93 ? -25.012 -4.943 60.684 1.00 57.16 93 VAL A CA 1
ATOM 696 C C . VAL A 1 93 ? -25.746 -3.661 60.279 1.00 57.16 93 VAL A C 1
ATOM 698 O O . VAL A 1 93 ? -25.599 -3.197 59.150 1.00 57.16 93 VAL A O 1
ATOM 701 N N . GLN A 1 94 ? -26.478 -3.033 61.198 1.00 51.88 94 GLN A N 1
ATOM 702 C CA . GLN A 1 94 ? -27.194 -1.784 60.955 1.00 51.88 94 GLN A CA 1
ATOM 703 C C . GLN A 1 94 ? -26.244 -0.582 60.881 1.00 51.88 94 GLN A C 1
ATOM 705 O O . GLN A 1 94 ? -26.452 0.299 60.050 1.00 51.88 94 GLN A O 1
ATOM 710 N N . SER A 1 95 ? -25.148 -0.566 61.645 1.00 56.88 95 SER A N 1
ATOM 711 C CA . SER A 1 95 ? -24.086 0.441 61.484 1.00 56.88 95 SER A CA 1
ATOM 712 C C . SER A 1 95 ? -23.314 0.267 60.170 1.00 56.88 95 SER A C 1
ATOM 714 O O . SER A 1 95 ? -22.987 1.269 59.537 1.00 56.88 95 SER A O 1
ATOM 716 N N . LYS A 1 96 ? -23.145 -0.968 59.672 1.00 56.03 96 LYS A N 1
ATOM 717 C CA . LYS A 1 96 ? -22.649 -1.242 58.305 1.00 56.03 96 LYS A CA 1
ATOM 718 C C . LYS A 1 96 ? -23.651 -0.879 57.197 1.00 56.03 96 LYS A C 1
ATOM 720 O O . LYS A 1 96 ? -23.235 -0.610 56.076 1.00 56.03 96 LYS A O 1
ATOM 725 N N . ALA A 1 97 ? -24.950 -0.828 57.499 1.00 46.97 97 ALA A N 1
ATOM 726 C CA . ALA A 1 97 ? -26.000 -0.373 56.580 1.00 46.97 97 ALA A CA 1
ATOM 727 C C . ALA A 1 97 ? -26.266 1.149 56.636 1.00 46.97 97 ALA A C 1
ATOM 729 O O . ALA A 1 97 ? -26.938 1.679 55.756 1.00 46.97 97 ALA A O 1
ATOM 730 N N . THR A 1 98 ? -25.738 1.856 57.646 1.00 44.09 98 THR A N 1
ATOM 731 C CA . THR A 1 98 ? -25.954 3.304 57.869 1.00 44.09 98 THR A CA 1
ATOM 732 C C . THR A 1 98 ? -24.717 4.148 57.536 1.00 44.09 98 THR A C 1
ATOM 734 O O . THR A 1 98 ? -24.670 5.339 57.832 1.00 44.09 98 THR A O 1
ATOM 737 N N . THR A 1 99 ? -23.701 3.588 56.875 1.00 45.41 99 THR A N 1
ATOM 738 C CA . THR A 1 99 ? -22.738 4.418 56.139 1.00 45.41 99 THR A CA 1
ATOM 739 C C . THR A 1 99 ? -23.419 4.956 54.880 1.00 45.41 99 THR A C 1
ATOM 741 O O . THR A 1 99 ? -23.755 4.149 54.013 1.00 45.41 99 THR A O 1
ATOM 744 N N . PRO A 1 100 ? -23.624 6.280 54.728 1.00 47.88 100 PRO A N 1
ATOM 745 C CA . PRO A 1 100 ? -24.056 6.843 53.458 1.00 47.88 100 PRO A CA 1
ATOM 746 C C . PRO A 1 100 ? -22.960 6.544 52.440 1.00 47.88 100 PRO A C 1
ATOM 748 O O . PRO A 1 100 ? -21.847 7.059 52.524 1.00 47.88 100 PRO A O 1
ATOM 751 N N . VAL A 1 101 ? -23.263 5.621 51.537 1.00 48.31 101 VAL A N 1
ATOM 752 C CA . VAL A 1 101 ? -22.346 5.090 50.540 1.00 48.31 101 VAL A CA 1
ATOM 753 C C . VAL A 1 101 ? -21.902 6.238 49.614 1.00 48.31 101 VAL A C 1
ATOM 755 O O . VAL A 1 101 ? -22.725 6.769 48.872 1.00 48.31 101 VAL A O 1
ATOM 758 N N . PRO A 1 102 ? -20.609 6.623 49.578 1.00 51.88 102 PRO A N 1
ATOM 759 C CA . PRO A 1 102 ? -20.096 7.591 48.601 1.00 51.88 102 PRO A CA 1
ATOM 760 C C . PRO A 1 102 ? -20.066 7.030 47.166 1.00 51.88 102 PRO A C 1
ATOM 762 O O . PRO A 1 102 ? -19.724 7.753 46.228 1.00 51.88 102 PRO A O 1
ATOM 765 N N . GLN A 1 103 ? -20.397 5.744 46.986 1.00 47.84 103 GLN A N 1
ATOM 766 C CA . GLN A 1 103 ? -20.315 5.047 45.701 1.00 47.84 103 GLN A CA 1
ATOM 767 C C . GLN A 1 103 ? -21.356 5.526 44.689 1.00 47.84 103 GLN A C 1
ATOM 769 O O . GLN A 1 103 ? -21.035 5.530 43.510 1.00 47.84 103 GLN A O 1
ATOM 774 N N . ASP A 1 104 ? -22.532 6.024 45.088 1.00 52.75 104 ASP A N 1
ATOM 775 C CA . ASP A 1 104 ? -23.501 6.533 44.103 1.00 52.75 104 ASP A CA 1
ATOM 776 C C . ASP A 1 104 ? -22.957 7.757 43.355 1.00 52.75 104 ASP A C 1
ATOM 778 O O . ASP A 1 104 ? -23.099 7.858 42.140 1.00 52.75 104 ASP A O 1
ATOM 782 N N . SER A 1 105 ? -22.243 8.657 44.040 1.00 57.09 105 SER A N 1
ATOM 783 C CA . SER A 1 105 ? -21.640 9.833 43.398 1.00 57.09 105 SER A CA 1
ATOM 784 C C . SER A 1 105 ? -20.457 9.472 42.495 1.00 57.09 105 SER A C 1
ATOM 786 O O . SER A 1 105 ? -20.275 10.104 41.457 1.00 57.09 105 SER A O 1
ATOM 788 N N . GLN A 1 106 ? -19.665 8.460 42.861 1.00 56.53 106 GLN A N 1
ATOM 789 C CA . GLN A 1 106 ? -18.554 7.982 42.029 1.00 56.53 106 GLN A CA 1
ATOM 790 C C . GLN A 1 106 ? -19.058 7.207 40.812 1.00 56.53 106 GLN A C 1
ATOM 792 O O . GLN A 1 106 ? -18.631 7.505 39.706 1.00 56.53 106 GLN A O 1
ATOM 797 N N . VAL A 1 107 ? -20.040 6.319 40.978 1.00 58.03 107 VAL A N 1
ATOM 798 C CA . VAL A 1 107 ? -20.650 5.562 39.874 1.00 58.03 107 VAL A CA 1
ATOM 799 C C . VAL A 1 107 ? -21.412 6.487 38.919 1.00 58.03 107 VAL A C 1
ATOM 801 O O . VAL A 1 107 ? -21.364 6.289 37.708 1.00 58.03 107 VAL A O 1
ATOM 804 N N . LEU A 1 108 ? -22.080 7.533 39.419 1.00 63.56 108 LEU A N 1
ATOM 805 C CA . LEU A 1 108 ? -22.718 8.554 38.574 1.00 63.56 108 LEU A CA 1
ATOM 806 C C . LEU A 1 108 ? -21.693 9.383 37.788 1.00 63.56 108 LEU A C 1
ATOM 808 O O . LEU A 1 108 ? -21.930 9.683 36.619 1.00 63.56 108 LEU A O 1
ATOM 812 N N . LYS A 1 109 ? -20.553 9.731 38.400 1.00 69.94 109 LYS A N 1
ATOM 813 C CA . LYS A 1 109 ? -19.452 10.422 37.711 1.00 69.94 109 LYS A CA 1
ATOM 814 C C . LYS A 1 109 ? -18.790 9.528 36.667 1.00 69.94 109 LYS A C 1
ATOM 816 O O . LYS A 1 109 ? -18.642 9.955 35.532 1.00 69.94 109 LYS A O 1
ATOM 821 N N . GLU A 1 110 ? -18.493 8.279 37.013 1.00 70.19 110 GLU A N 1
ATOM 822 C CA . GLU A 1 110 ? -17.935 7.296 36.083 1.00 70.19 110 GLU A CA 1
ATOM 823 C C . GLU A 1 110 ? -18.870 7.054 34.900 1.00 70.19 110 GLU A C 1
ATOM 825 O O . GLU A 1 110 ? -18.410 7.053 33.764 1.00 70.19 110 GLU A O 1
ATOM 830 N N . LYS A 1 111 ? -20.185 6.924 35.126 1.00 67.81 111 LYS A N 1
ATOM 831 C CA . LYS A 1 111 ? -21.165 6.821 34.036 1.00 67.81 111 LYS A CA 1
ATOM 832 C C . LYS A 1 111 ? -21.167 8.054 33.138 1.00 67.81 111 LYS A C 1
ATOM 834 O O . LYS A 1 111 ? -21.155 7.891 31.925 1.00 67.81 111 LYS A O 1
ATOM 839 N N . ALA A 1 112 ? -21.132 9.257 33.708 1.00 73.19 112 ALA A N 1
ATOM 840 C CA . ALA A 1 112 ? -21.076 10.491 32.928 1.00 73.19 112 ALA A CA 1
ATOM 841 C C . ALA A 1 112 ? -19.769 10.613 32.117 1.00 73.19 112 ALA A C 1
ATOM 843 O O . ALA A 1 112 ? -19.796 11.016 30.954 1.00 73.19 112 ALA A O 1
ATOM 844 N N . ASP A 1 113 ? -18.633 10.215 32.694 1.00 74.75 113 ASP A N 1
ATOM 845 C CA . ASP A 1 113 ? -17.334 10.206 32.013 1.00 74.75 113 ASP A CA 1
ATOM 846 C C . ASP A 1 113 ? -17.262 9.125 30.922 1.00 74.75 113 ASP A C 1
ATOM 848 O O . ASP A 1 113 ? -16.687 9.358 29.857 1.00 74.75 113 ASP A O 1
ATOM 852 N N . LEU A 1 114 ? -17.861 7.953 31.151 1.00 70.94 114 LEU A N 1
ATOM 853 C CA . LEU A 1 114 ? -17.999 6.881 30.160 1.00 70.94 114 LEU A CA 1
ATOM 854 C C . LEU A 1 114 ? -18.932 7.292 29.018 1.00 70.94 114 LEU A C 1
ATOM 856 O O . LEU A 1 114 ? -18.589 7.090 27.858 1.00 70.94 114 LEU A O 1
ATOM 860 N N . GLU A 1 115 ? -20.076 7.907 29.311 1.00 73.62 115 GLU A N 1
ATOM 861 C CA . GLU A 1 115 ? -21.002 8.420 28.295 1.00 73.62 115 GLU A CA 1
ATOM 862 C C . GLU A 1 115 ? -20.346 9.500 27.434 1.00 73.62 115 GLU A C 1
ATOM 864 O O . GLU A 1 115 ? -20.494 9.488 26.210 1.00 73.62 115 GLU A O 1
ATOM 869 N N . LYS A 1 116 ? -19.555 10.387 28.048 1.00 76.94 116 LYS A N 1
ATOM 870 C CA . LYS A 1 116 ? -18.786 11.400 27.325 1.00 76.94 116 LYS A CA 1
ATOM 871 C C . LYS A 1 116 ? -17.713 10.775 26.433 1.00 76.94 116 LYS A C 1
ATOM 873 O O . LYS A 1 116 ? -17.628 11.126 25.262 1.00 76.94 116 LYS A O 1
ATOM 878 N N . GLN A 1 117 ? -16.956 9.800 26.939 1.00 73.12 117 GLN A N 1
ATOM 879 C CA . GLN A 1 117 ? -15.970 9.065 26.138 1.00 73.12 117 GLN A CA 1
ATOM 880 C C . GLN A 1 117 ? -16.617 8.306 24.977 1.00 73.12 117 GLN A C 1
ATOM 882 O O . GLN A 1 117 ? -16.097 8.328 23.866 1.00 73.12 117 GLN A O 1
ATOM 887 N N . VAL A 1 118 ? -17.770 7.671 25.197 1.00 75.00 118 VAL A N 1
ATOM 888 C CA . VAL A 1 118 ? -18.524 6.987 24.138 1.00 75.00 118 VAL A CA 1
ATOM 889 C C . VAL A 1 118 ? -19.029 7.985 23.097 1.00 75.00 118 VAL A C 1
ATOM 891 O O . VAL A 1 118 ? -18.947 7.701 21.903 1.00 75.00 118 VAL A O 1
ATOM 894 N N . ALA A 1 119 ? -19.512 9.158 23.511 1.00 74.75 119 ALA A N 1
ATOM 895 C CA . ALA A 1 119 ? -19.936 10.212 22.594 1.00 74.75 119 ALA A CA 1
ATOM 896 C C . ALA A 1 119 ? -18.761 10.772 21.774 1.00 74.75 119 ALA A C 1
ATOM 898 O O . ALA A 1 119 ? -18.882 10.926 20.558 1.00 74.75 119 ALA A O 1
ATOM 899 N N . ASP A 1 120 ? -17.612 11.018 22.405 1.00 76.00 120 ASP A N 1
ATOM 900 C CA . ASP A 1 120 ? -16.403 11.505 21.735 1.00 76.00 120 ASP A CA 1
ATOM 901 C C . ASP A 1 120 ? -15.842 10.469 20.752 1.00 76.00 120 ASP A C 1
ATOM 903 O O . ASP A 1 120 ? -15.510 10.815 19.616 1.00 76.00 120 ASP A O 1
ATOM 907 N N . LEU A 1 121 ? -15.805 9.191 21.142 1.00 70.06 121 LEU A N 1
ATOM 908 C CA . LEU A 1 121 ? -15.408 8.086 20.266 1.00 70.06 121 LEU A CA 1
ATOM 909 C C . LEU A 1 121 ? -16.372 7.926 19.094 1.00 70.06 121 LEU A C 1
ATOM 911 O O . LEU A 1 121 ? -15.934 7.762 17.961 1.00 70.06 121 LEU A O 1
ATOM 915 N N . LYS A 1 122 ? -17.682 8.015 19.336 1.00 70.69 122 LYS A N 1
ATOM 916 C CA . LYS A 1 122 ? -18.686 7.929 18.274 1.00 70.69 122 LYS A CA 1
ATOM 917 C C . LYS A 1 122 ? -18.540 9.074 17.274 1.00 70.69 122 LYS A C 1
ATOM 919 O O . LYS A 1 122 ? -18.505 8.826 16.076 1.00 70.69 122 LYS A O 1
ATOM 924 N N . ASN A 1 123 ? -18.333 10.297 17.758 1.00 69.94 123 ASN A N 1
ATOM 925 C CA . ASN A 1 123 ? -18.066 11.455 16.907 1.00 69.94 123 ASN A CA 1
ATOM 926 C C . ASN A 1 123 ? -16.761 11.313 16.103 1.00 69.94 123 ASN A C 1
ATOM 928 O O . ASN A 1 123 ? -16.698 11.770 14.963 1.00 69.94 123 ASN A O 1
ATOM 932 N N . GLN A 1 124 ? -15.715 10.707 16.674 1.00 66.56 124 GLN A N 1
ATOM 933 C CA . GLN A 1 124 ? -14.475 10.409 15.948 1.00 66.56 124 GLN A CA 1
ATOM 934 C C . GLN A 1 124 ? -14.697 9.347 14.869 1.00 66.56 124 GLN A C 1
ATOM 936 O O . GLN A 1 124 ? -14.306 9.565 13.728 1.00 66.56 124 GLN A O 1
ATOM 941 N N . ILE A 1 125 ? -15.392 8.255 15.197 1.00 66.19 125 ILE A N 1
ATOM 942 C CA . ILE A 1 125 ? -15.738 7.188 14.249 1.00 66.19 125 ILE A CA 1
ATOM 943 C C . ILE A 1 125 ? -16.575 7.743 13.094 1.00 66.19 125 ILE A C 1
ATOM 945 O O . ILE A 1 125 ? -16.290 7.451 11.936 1.00 66.19 125 ILE A O 1
ATOM 949 N N . ASP A 1 126 ? -17.578 8.572 13.382 1.00 65.06 126 ASP A N 1
ATOM 950 C CA . ASP A 1 126 ? -18.428 9.172 12.355 1.00 65.06 126 ASP A CA 1
ATOM 951 C C . ASP A 1 126 ? -17.609 10.094 11.436 1.00 65.06 126 ASP A C 1
ATOM 953 O O . ASP A 1 126 ? -17.707 9.992 10.213 1.00 65.06 126 ASP A O 1
ATOM 957 N N . LYS A 1 127 ? -16.721 10.929 11.995 1.00 64.56 127 LYS A N 1
ATOM 958 C CA . LYS A 1 127 ? -15.797 11.763 11.205 1.00 64.56 127 LYS A CA 1
ATOM 959 C C . LYS A 1 127 ? -14.850 10.928 10.347 1.00 64.56 127 LYS A C 1
ATOM 961 O O . LYS A 1 127 ? -14.711 11.214 9.161 1.00 64.56 127 LYS A O 1
ATOM 966 N N . GLU A 1 128 ? -14.227 9.895 10.908 1.00 63.00 128 GLU A N 1
ATOM 967 C CA . GLU A 1 128 ? -13.346 8.994 10.161 1.00 63.00 128 GLU A CA 1
ATOM 968 C C . GLU A 1 128 ? -14.093 8.267 9.041 1.00 63.00 128 GLU A C 1
ATOM 970 O O . GLU A 1 128 ? -13.562 8.126 7.942 1.00 63.00 128 GLU A O 1
ATOM 975 N N . ASN A 1 129 ? -15.331 7.836 9.285 1.00 61.75 129 ASN A N 1
ATOM 976 C CA . ASN A 1 129 ? -16.164 7.186 8.278 1.00 61.75 129 ASN A CA 1
ATOM 977 C C . ASN A 1 129 ? -16.546 8.146 7.147 1.00 61.75 129 ASN A C 1
ATOM 979 O O . ASN A 1 129 ? -16.504 7.751 5.983 1.00 61.75 129 ASN A O 1
ATOM 983 N N . HIS A 1 130 ? -16.870 9.403 7.460 1.00 63.53 130 HIS A N 1
ATOM 984 C CA . HIS A 1 130 ? -17.121 10.426 6.445 1.00 63.53 130 HIS A CA 1
ATOM 985 C C . HIS A 1 130 ? -15.869 10.710 5.609 1.00 63.53 130 HIS A C 1
ATOM 987 O O . HIS A 1 130 ? -15.940 10.665 4.383 1.00 63.53 130 HIS A O 1
ATOM 993 N N . VAL A 1 131 ? -14.710 10.892 6.253 1.00 66.88 131 VAL A N 1
ATOM 994 C CA . VAL A 1 131 ? -13.427 11.096 5.560 1.00 66.88 131 VAL A CA 1
ATOM 995 C C . VAL A 1 131 ? -13.083 9.896 4.674 1.00 66.88 131 VAL A C 1
ATOM 997 O O . VAL A 1 131 ? -12.703 10.083 3.519 1.00 66.88 131 VAL A O 1
ATOM 1000 N N . LYS A 1 132 ? -13.271 8.661 5.157 1.00 66.12 132 LYS A N 1
ATOM 1001 C CA . LYS A 1 132 ? -13.069 7.442 4.357 1.00 66.12 132 LYS A CA 1
ATOM 1002 C C . LYS A 1 132 ? -14.001 7.394 3.149 1.00 66.12 132 LYS A C 1
ATOM 1004 O O . LYS A 1 132 ? -13.532 7.135 2.047 1.00 66.12 132 LYS A O 1
ATOM 1009 N N . LEU A 1 133 ? -15.289 7.686 3.332 1.00 65.31 133 LEU A N 1
ATOM 1010 C CA . LEU A 1 133 ? -16.280 7.668 2.252 1.00 65.31 133 LEU A CA 1
ATOM 1011 C C . LEU A 1 133 ? -15.968 8.712 1.171 1.00 65.31 133 LEU A C 1
ATOM 1013 O O . LEU A 1 133 ? -16.114 8.437 -0.021 1.00 65.31 133 LEU A O 1
ATOM 1017 N N . ASP A 1 134 ? -15.547 9.907 1.578 1.00 78.44 134 ASP A N 1
ATOM 1018 C CA . ASP A 1 134 ? -15.170 10.968 0.648 1.00 78.44 134 ASP A CA 1
ATOM 1019 C C . ASP A 1 134 ? -13.879 10.619 -0.094 1.00 78.44 134 ASP A C 1
ATOM 1021 O O . ASP A 1 134 ? -13.816 10.793 -1.312 1.00 78.44 134 ASP A O 1
ATOM 1025 N N . THR A 1 135 ? -12.899 10.037 0.605 1.00 78.88 135 THR A N 1
ATOM 1026 C CA . THR A 1 135 ? -11.659 9.528 -0.001 1.00 78.88 135 THR A CA 1
ATOM 1027 C C . THR A 1 135 ? -11.964 8.432 -1.025 1.00 78.88 135 THR A C 1
ATOM 1029 O O . THR A 1 135 ? -11.447 8.486 -2.140 1.00 78.88 135 THR A O 1
ATOM 1032 N N . GLN A 1 136 ? -12.885 7.515 -0.715 1.00 82.19 136 GLN A N 1
ATOM 1033 C CA . GLN A 1 136 ? -13.225 6.385 -1.583 1.00 82.19 136 GLN A CA 1
ATOM 1034 C C . GLN A 1 136 ? -13.918 6.857 -2.857 1.00 82.19 136 GLN A C 1
ATOM 1036 O O . GLN A 1 136 ? -13.542 6.466 -3.958 1.00 82.19 136 GLN A O 1
ATOM 1041 N N . LYS A 1 137 ? -14.870 7.787 -2.735 1.00 85.12 137 LYS A N 1
ATOM 1042 C CA . LYS A 1 137 ? -15.528 8.405 -3.896 1.00 85.12 137 LYS A CA 1
ATOM 1043 C C . LYS A 1 137 ? -14.544 9.163 -4.781 1.00 85.12 137 LYS A C 1
ATOM 1045 O O . LYS A 1 137 ? -14.699 9.189 -6.002 1.00 85.12 137 LYS A O 1
ATOM 1050 N N . LEU A 1 138 ? -13.559 9.830 -4.182 1.00 85.25 138 LEU A N 1
ATOM 1051 C CA . LEU A 1 138 ? -12.513 10.522 -4.929 1.00 85.25 138 LEU A CA 1
ATOM 1052 C C . LEU A 1 138 ? -11.601 9.512 -5.642 1.00 85.25 138 LEU A C 1
ATOM 1054 O O . LEU A 1 138 ? -11.319 9.693 -6.826 1.00 85.25 138 LEU A O 1
ATOM 1058 N N . ALA A 1 139 ? -11.217 8.427 -4.966 1.00 87.94 139 ALA A N 1
ATOM 1059 C CA . ALA A 1 139 ? -10.435 7.338 -5.541 1.00 87.94 139 ALA A CA 1
ATOM 1060 C C . ALA A 1 139 ? -11.165 6.660 -6.712 1.00 87.94 139 ALA A C 1
ATOM 1062 O O . ALA A 1 139 ? -10.573 6.466 -7.770 1.00 87.94 139 ALA A O 1
ATOM 1063 N N . GLU A 1 140 ? -12.465 6.390 -6.589 1.00 90.12 140 GLU A N 1
ATOM 1064 C CA . GLU A 1 140 ? -13.295 5.841 -7.671 1.00 90.12 140 GLU A CA 1
ATOM 1065 C C . GLU A 1 140 ? -13.329 6.771 -8.892 1.00 90.12 140 GLU A C 1
ATOM 1067 O O . GLU A 1 140 ? -13.126 6.337 -10.028 1.00 90.12 140 GLU A O 1
ATOM 1072 N N . ARG A 1 141 ? -13.522 8.079 -8.675 1.00 88.31 141 ARG A N 1
ATOM 1073 C CA . ARG A 1 141 ? -13.523 9.071 -9.765 1.00 88.31 141 ARG A CA 1
ATOM 1074 C C . ARG A 1 141 ? -12.174 9.155 -10.471 1.00 88.31 141 ARG A C 1
ATOM 1076 O O . ARG A 1 141 ? -12.139 9.268 -11.694 1.00 88.31 141 ARG A O 1
ATOM 1083 N N . LEU A 1 142 ? -11.080 9.113 -9.713 1.00 88.62 142 LEU A N 1
ATOM 1084 C CA . LEU A 1 142 ? -9.724 9.123 -10.261 1.00 88.62 142 LEU A CA 1
ATOM 1085 C C . LEU A 1 142 ? -9.365 7.795 -10.944 1.00 88.62 142 LEU A C 1
ATOM 1087 O O . LEU A 1 142 ? -8.631 7.797 -11.927 1.00 88.62 142 LEU A O 1
ATOM 1091 N N . SER A 1 143 ? -9.934 6.678 -10.494 1.00 90.88 143 SER A N 1
ATOM 1092 C CA . SER A 1 143 ? -9.756 5.366 -11.129 1.00 90.88 143 SER A CA 1
ATOM 1093 C C . SER A 1 143 ? -10.466 5.271 -12.478 1.00 90.88 143 SER A C 1
ATOM 1095 O O . SER A 1 143 ? -9.996 4.592 -13.387 1.00 90.88 143 SER A O 1
ATOM 1097 N N . ALA A 1 144 ? -11.588 5.980 -12.638 1.00 90.81 144 ALA A N 1
ATOM 1098 C CA . ALA A 1 144 ? -12.350 6.012 -13.885 1.00 90.81 144 ALA A CA 1
ATOM 1099 C C . ALA A 1 144 ? -11.695 6.860 -14.996 1.00 90.81 144 ALA A C 1
ATOM 1101 O O . ALA A 1 144 ? -12.122 6.805 -16.152 1.00 90.81 144 ALA A O 1
ATOM 1102 N N . MET A 1 145 ? -10.684 7.669 -14.672 1.00 91.62 145 MET A N 1
ATOM 1103 C CA . MET A 1 145 ? -9.967 8.499 -15.644 1.00 91.62 145 MET A CA 1
ATOM 1104 C C . MET A 1 145 ? -8.645 7.862 -16.088 1.00 91.62 145 MET A C 1
ATOM 1106 O O . MET A 1 145 ? -8.202 6.840 -15.576 1.00 91.62 145 MET A O 1
ATOM 1110 N N . LYS A 1 146 ? -8.004 8.455 -17.104 1.00 94.94 146 LYS A N 1
ATOM 1111 C CA . LYS A 1 146 ? -6.722 7.946 -17.608 1.00 94.94 146 LYS A CA 1
ATOM 1112 C C . LYS A 1 146 ? -5.632 8.090 -16.530 1.00 94.94 146 LYS A C 1
ATOM 1114 O O . LYS A 1 146 ? -5.553 9.170 -15.939 1.00 94.94 146 LYS A O 1
ATOM 1119 N N . PRO A 1 147 ? -4.731 7.101 -16.355 1.00 93.00 147 PRO A N 1
ATOM 1120 C CA . PRO A 1 147 ? -3.708 7.138 -15.306 1.00 93.00 147 PRO A CA 1
ATOM 1121 C C . PRO A 1 147 ? -2.843 8.404 -15.303 1.00 93.00 147 PRO A C 1
ATOM 1123 O O . PRO A 1 147 ? -2.660 9.019 -14.262 1.00 93.00 147 PRO A O 1
ATOM 1126 N N . ALA A 1 148 ? -2.414 8.876 -16.478 1.00 93.12 148 ALA A N 1
ATOM 1127 C CA . ALA A 1 148 ? -1.645 10.118 -16.601 1.00 93.12 148 ALA A CA 1
ATOM 1128 C C . ALA A 1 148 ? -2.430 11.376 -16.176 1.00 93.12 148 ALA A C 1
ATOM 1130 O O . ALA A 1 148 ? -1.857 12.337 -15.669 1.00 93.12 148 ALA A O 1
ATOM 1131 N N . SER A 1 149 ? -3.752 11.390 -16.373 1.00 91.94 149 SER A N 1
ATOM 1132 C CA . SER A 1 149 ? -4.603 12.499 -15.928 1.00 91.94 149 SER A CA 1
ATOM 1133 C C . SER A 1 149 ? -4.789 12.483 -14.413 1.00 91.94 149 SER A C 1
ATOM 1135 O O . SER A 1 149 ? -4.702 13.538 -13.789 1.00 91.94 149 SER A O 1
ATOM 1137 N N . ALA A 1 150 ? -4.992 11.302 -13.823 1.00 92.31 150 ALA A N 1
ATOM 1138 C CA . ALA A 1 150 ? -5.052 11.143 -12.374 1.00 92.31 150 ALA A CA 1
ATOM 1139 C C . ALA A 1 150 ? -3.718 11.525 -11.712 1.00 92.31 150 ALA A C 1
ATOM 1141 O O . ALA A 1 150 ? -3.721 12.302 -10.761 1.00 92.31 150 ALA A O 1
ATOM 1142 N N . ALA A 1 151 ? -2.588 11.075 -12.268 1.00 92.88 151 ALA A N 1
ATOM 1143 C CA . ALA A 1 151 ? -1.247 11.416 -11.794 1.00 92.88 151 ALA A CA 1
ATOM 1144 C C . ALA A 1 151 ? -1.019 12.936 -11.760 1.00 92.88 151 ALA A C 1
ATOM 1146 O O . ALA A 1 151 ? -0.623 13.481 -10.734 1.00 92.88 151 ALA A O 1
ATOM 1147 N N . LYS A 1 152 ? -1.398 13.653 -12.825 1.00 93.00 152 LYS A N 1
ATOM 1148 C CA . LYS A 1 152 ? -1.294 15.120 -12.883 1.00 93.00 152 LYS A CA 1
ATOM 1149 C C . LYS A 1 152 ? -2.161 15.846 -11.846 1.00 93.00 152 LYS A C 1
ATOM 1151 O O . LYS A 1 152 ? -1.792 16.909 -11.352 1.00 93.00 152 LYS A O 1
ATOM 1156 N N . ILE A 1 153 ? -3.331 15.302 -11.506 1.00 90.38 153 ILE A N 1
ATOM 1157 C CA . ILE A 1 153 ? -4.141 15.839 -10.400 1.00 90.38 153 ILE A CA 1
ATOM 1158 C C . ILE A 1 153 ? -3.418 15.583 -9.075 1.00 90.38 153 ILE A C 1
ATOM 1160 O O . ILE A 1 153 ? -3.295 16.491 -8.253 1.00 90.38 153 ILE A O 1
ATOM 1164 N N . MET A 1 154 ? -2.891 14.371 -8.896 1.00 90.81 154 MET A N 1
ATOM 1165 C CA . MET A 1 154 ? -2.174 13.966 -7.692 1.00 90.81 154 MET A CA 1
ATOM 1166 C C . MET A 1 154 ? -0.877 14.741 -7.462 1.00 90.81 154 MET A C 1
ATOM 1168 O O . MET A 1 154 ? -0.504 14.910 -6.307 1.00 90.81 154 MET A O 1
ATOM 1172 N N . GLU A 1 155 ? -0.195 15.245 -8.496 1.00 88.25 155 GLU A N 1
ATOM 1173 C CA . GLU A 1 155 ? 0.978 16.144 -8.388 1.00 88.25 155 GLU A CA 1
ATOM 1174 C C . GLU A 1 155 ? 0.735 17.378 -7.518 1.00 88.25 155 GLU A C 1
ATOM 1176 O O . GLU A 1 155 ? 1.664 17.876 -6.890 1.00 88.25 155 GLU A O 1
ATOM 1181 N N . ASN A 1 156 ? -0.514 17.832 -7.432 1.00 86.31 156 ASN A N 1
ATOM 1182 C CA . ASN A 1 156 ? -0.890 19.020 -6.670 1.00 86.31 156 ASN A CA 1
ATOM 1183 C C . ASN A 1 156 ? -1.481 18.690 -5.287 1.00 86.31 156 ASN A C 1
ATOM 1185 O O . ASN A 1 156 ? -1.945 19.590 -4.588 1.00 86.31 156 ASN A O 1
ATOM 1189 N N . LEU A 1 157 ? -1.509 17.412 -4.900 1.00 87.25 157 LEU A N 1
ATOM 1190 C CA . LEU A 1 157 ? -2.044 16.944 -3.620 1.00 87.25 157 LEU A CA 1
ATOM 1191 C C . LEU A 1 157 ? -0.910 16.622 -2.630 1.00 87.25 157 LEU A C 1
ATOM 1193 O O . LEU A 1 157 ? 0.168 16.229 -3.067 1.00 87.25 157 LEU A O 1
ATOM 1197 N N . PRO A 1 158 ? -1.141 16.721 -1.308 1.00 86.75 158 PRO A N 1
ATOM 1198 C CA . PRO A 1 158 ? -0.202 16.223 -0.301 1.00 86.75 158 PRO A CA 1
ATOM 1199 C C . PRO A 1 158 ? 0.029 14.711 -0.419 1.00 86.75 158 PRO A C 1
ATOM 1201 O O . PRO A 1 158 ? -0.894 13.971 -0.769 1.00 86.75 158 PRO A O 1
ATOM 1204 N N . ASP A 1 159 ? 1.238 14.251 -0.088 1.00 84.75 159 ASP A N 1
ATOM 1205 C CA . ASP A 1 159 ? 1.642 12.848 -0.260 1.00 84.75 159 ASP A CA 1
ATOM 1206 C C . ASP A 1 159 ? 0.776 11.883 0.591 1.00 84.75 159 ASP A C 1
ATOM 1208 O O . ASP A 1 159 ? 0.350 10.848 0.081 1.00 84.75 159 ASP A O 1
ATOM 1212 N N . ASP A 1 160 ? 0.372 12.260 1.813 1.00 82.94 160 ASP A N 1
ATOM 1213 C CA . ASP A 1 160 ? -0.533 11.453 2.660 1.00 82.94 160 ASP A CA 1
ATOM 1214 C C . ASP A 1 160 ? -1.925 11.249 2.044 1.00 82.94 160 ASP A C 1
ATOM 1216 O O . ASP A 1 160 ? -2.517 10.163 2.112 1.00 82.94 160 ASP A O 1
ATOM 1220 N N . THR A 1 161 ? -2.451 12.296 1.403 1.00 83.94 161 THR A N 1
ATOM 1221 C CA . THR A 1 161 ? -3.738 12.246 0.702 1.00 83.94 161 THR A CA 1
ATOM 1222 C C . THR A 1 161 ? -3.643 11.328 -0.509 1.00 83.94 161 THR A C 1
ATOM 1224 O O . THR A 1 161 ? -4.551 10.534 -0.747 1.00 83.94 161 THR A O 1
ATOM 1227 N N . VAL A 1 162 ? -2.542 11.408 -1.264 1.00 88.75 162 VAL A N 1
ATOM 1228 C CA . VAL A 1 162 ? -2.304 10.546 -2.428 1.00 88.75 162 VAL A CA 1
ATOM 1229 C C . VAL A 1 162 ? -2.147 9.088 -2.001 1.00 88.75 162 VAL A C 1
ATOM 1231 O O . VAL A 1 162 ? -2.801 8.229 -2.587 1.00 88.75 162 VAL A O 1
ATOM 1234 N N . ASN A 1 163 ? -1.387 8.808 -0.941 1.00 86.25 163 ASN A N 1
ATOM 1235 C CA . ASN A 1 163 ? -1.249 7.462 -0.379 1.00 86.25 163 ASN A CA 1
ATOM 1236 C C . ASN A 1 163 ? -2.596 6.878 0.053 1.00 86.25 163 ASN A C 1
ATOM 1238 O O . ASN A 1 163 ? -2.922 5.739 -0.281 1.00 86.25 163 ASN A O 1
ATOM 1242 N N . SER A 1 164 ? -3.417 7.672 0.742 1.00 84.12 164 SER A N 1
ATOM 1243 C CA . SER A 1 164 ? -4.760 7.251 1.157 1.00 84.12 164 SER A CA 1
ATOM 1244 C C . SER A 1 164 ? -5.668 6.942 -0.036 1.00 84.12 164 SER A C 1
ATOM 1246 O O . SER A 1 164 ? -6.461 6.005 0.026 1.00 84.12 164 SER A O 1
ATOM 1248 N N . LEU A 1 165 ? -5.534 7.699 -1.128 1.00 88.75 165 LEU A N 1
ATOM 1249 C CA . LEU A 1 165 ? -6.265 7.483 -2.376 1.00 88.75 165 LEU A CA 1
ATOM 1250 C C . LEU A 1 165 ? -5.824 6.205 -3.077 1.00 88.75 165 LEU A C 1
ATOM 1252 O O . LEU A 1 165 ? -6.667 5.374 -3.393 1.00 88.75 165 LEU A O 1
ATOM 1256 N N . LEU A 1 166 ? -4.518 6.044 -3.302 1.00 88.56 166 LEU A N 1
ATOM 1257 C CA . LEU A 1 166 ? -3.943 4.891 -3.995 1.00 88.56 166 LEU A CA 1
ATOM 1258 C C . LEU A 1 166 ? -4.255 3.587 -3.250 1.00 88.56 166 LEU A C 1
ATOM 1260 O O . LEU A 1 166 ? -4.603 2.599 -3.886 1.00 88.56 166 LEU A O 1
ATOM 1264 N N . ASN A 1 167 ? -4.241 3.609 -1.914 1.00 85.62 167 ASN A N 1
ATOM 1265 C CA . ASN A 1 167 ? -4.612 2.463 -1.076 1.00 85.62 167 ASN A CA 1
ATOM 1266 C C . ASN A 1 167 ? -6.097 2.072 -1.161 1.00 85.62 167 ASN A C 1
ATOM 1268 O O . ASN A 1 167 ? -6.463 0.978 -0.738 1.00 85.62 167 ASN A O 1
ATOM 1272 N N . GLN A 1 168 ? -6.958 2.958 -1.665 1.00 86.06 168 GLN A N 1
ATOM 1273 C CA . GLN A 1 168 ? -8.384 2.690 -1.875 1.00 86.06 168 GLN A CA 1
ATOM 1274 C C . GLN A 1 168 ? -8.711 2.321 -3.327 1.00 86.06 168 GLN A C 1
ATOM 1276 O O . GLN A 1 168 ? -9.863 2.014 -3.629 1.00 86.06 168 GLN A O 1
ATOM 1281 N N . MET A 1 169 ? -7.722 2.353 -4.223 1.00 89.25 169 MET A N 1
ATOM 1282 C CA . MET A 1 169 ? -7.860 1.935 -5.616 1.00 89.25 169 MET A CA 1
ATOM 1283 C C . MET A 1 169 ? -7.483 0.464 -5.792 1.00 89.25 169 MET A C 1
ATOM 1285 O O . MET A 1 169 ? -6.773 -0.125 -4.976 1.00 89.25 169 MET A O 1
ATOM 1289 N N . ASP A 1 170 ? -7.908 -0.119 -6.911 1.00 90.94 170 ASP A N 1
ATOM 1290 C CA . ASP A 1 170 ? -7.398 -1.417 -7.343 1.00 90.94 170 ASP A CA 1
ATOM 1291 C C . ASP A 1 170 ? -5.8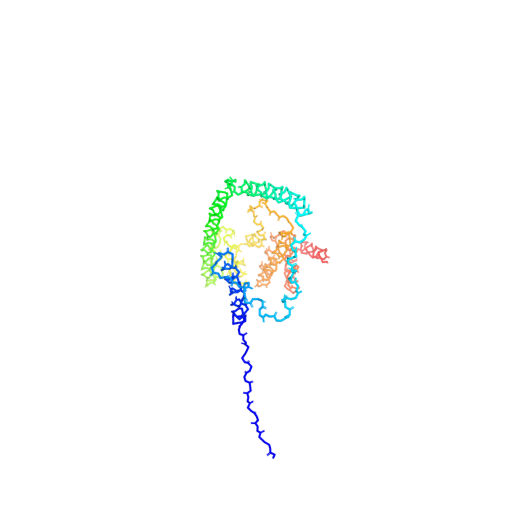88 -1.353 -7.613 1.00 90.94 170 ASP A C 1
ATOM 1293 O O . ASP A 1 170 ? -5.384 -0.373 -8.170 1.00 90.94 170 ASP A O 1
ATOM 1297 N N . ILE A 1 171 ? -5.180 -2.439 -7.286 1.00 89.06 171 ILE A N 1
ATOM 1298 C CA . ILE A 1 171 ? -3.713 -2.547 -7.384 1.00 89.06 171 ILE A CA 1
ATOM 1299 C C . ILE A 1 171 ? -3.214 -2.164 -8.784 1.00 89.06 171 ILE A C 1
ATOM 1301 O O . ILE A 1 171 ? -2.281 -1.377 -8.910 1.00 89.06 171 ILE A O 1
ATOM 1305 N N . ASP A 1 172 ? -3.867 -2.649 -9.844 1.00 90.06 172 ASP A N 1
ATOM 1306 C CA . ASP A 1 172 ? -3.477 -2.356 -11.229 1.00 90.06 172 ASP A CA 1
ATOM 1307 C C . ASP A 1 172 ? -3.665 -0.883 -11.617 1.00 90.06 172 ASP A C 1
ATOM 1309 O O . ASP A 1 172 ? -2.942 -0.353 -12.465 1.00 90.06 172 ASP A O 1
ATOM 1313 N N . VAL A 1 173 ? -4.672 -0.217 -11.048 1.00 91.94 173 VAL A N 1
ATOM 1314 C CA . VAL A 1 173 ? -4.962 1.196 -11.320 1.00 91.94 173 VAL A CA 1
ATOM 1315 C C . VAL A 1 173 ? -3.978 2.069 -10.555 1.00 91.94 173 VAL A C 1
ATOM 1317 O O . VAL A 1 173 ? -3.352 2.940 -11.160 1.00 91.94 173 VAL A O 1
ATOM 1320 N N . ALA A 1 174 ? -3.780 1.782 -9.266 1.00 91.44 174 ALA A N 1
ATOM 1321 C CA . ALA A 1 174 ? -2.789 2.445 -8.431 1.00 91.44 174 ALA A CA 1
ATOM 1322 C C . ALA A 1 174 ? -1.387 2.326 -9.043 1.00 91.44 174 ALA A C 1
ATOM 1324 O O . ALA A 1 174 ? -0.725 3.338 -9.240 1.00 91.44 174 ALA A O 1
ATOM 1325 N N . ALA A 1 175 ? -0.984 1.123 -9.461 1.00 91.75 175 ALA A N 1
ATOM 1326 C CA . ALA A 1 175 ? 0.264 0.860 -10.175 1.00 91.75 175 ALA A CA 1
ATOM 1327 C C . ALA A 1 175 ? 0.437 1.771 -11.401 1.00 91.75 175 ALA A C 1
ATOM 1329 O O . ALA A 1 175 ? 1.440 2.467 -11.541 1.00 91.75 175 ALA A O 1
ATOM 1330 N N . LYS A 1 176 ? -0.564 1.829 -12.285 1.00 93.94 176 LYS A N 1
ATOM 1331 C CA . LYS A 1 176 ? -0.491 2.654 -13.503 1.00 93.94 176 LYS A CA 1
ATOM 1332 C C . LYS A 1 176 ? -0.446 4.152 -13.209 1.00 93.94 176 LYS A C 1
ATOM 1334 O O . LYS A 1 176 ? 0.155 4.893 -13.982 1.00 93.94 176 LYS A O 1
ATOM 1339 N N . ILE A 1 177 ? -1.110 4.606 -12.148 1.00 94.44 177 ILE A N 1
ATOM 1340 C CA . ILE A 1 177 ? -1.095 6.013 -11.738 1.00 94.44 177 ILE A CA 1
ATOM 1341 C C . ILE A 1 177 ? 0.256 6.364 -11.119 1.00 94.44 177 ILE A C 1
ATOM 1343 O O . ILE A 1 177 ? 0.860 7.348 -11.533 1.00 94.44 177 ILE A O 1
ATOM 1347 N N . THR A 1 178 ? 0.765 5.536 -10.206 1.00 92.19 178 THR A N 1
ATOM 1348 C CA . THR A 1 178 ? 2.095 5.697 -9.607 1.00 92.19 178 THR A CA 1
ATOM 1349 C C . THR A 1 178 ? 3.190 5.706 -10.674 1.00 92.19 178 THR A C 1
ATOM 1351 O O . THR A 1 178 ? 4.119 6.497 -10.575 1.00 92.19 178 THR A O 1
ATOM 1354 N N . ALA A 1 179 ? 3.047 4.909 -11.740 1.00 92.81 179 ALA A N 1
ATOM 1355 C CA . ALA A 1 179 ? 4.000 4.859 -12.854 1.00 92.81 179 ALA A CA 1
ATOM 1356 C C . ALA A 1 179 ? 4.000 6.150 -13.679 1.00 92.81 179 ALA A C 1
ATOM 1358 O O . ALA A 1 179 ? 4.983 6.483 -14.329 1.00 92.81 179 ALA A O 1
ATOM 1359 N N . ALA A 1 180 ? 2.875 6.864 -13.681 1.00 94.69 180 ALA A N 1
ATOM 1360 C CA . ALA A 1 180 ? 2.722 8.121 -14.393 1.00 94.69 180 ALA A CA 1
ATOM 1361 C C . ALA A 1 180 ? 3.120 9.347 -13.550 1.00 94.69 180 ALA A C 1
ATOM 1363 O O . ALA A 1 180 ? 3.027 10.465 -14.056 1.00 94.69 180 ALA A O 1
ATOM 1364 N N . LEU A 1 181 ? 3.525 9.159 -12.288 1.00 93.62 181 LEU A N 1
ATOM 1365 C CA . LEU A 1 181 ? 4.081 10.212 -11.437 1.00 93.62 181 LEU A CA 1
ATOM 1366 C C . LEU A 1 181 ? 5.589 10.374 -11.667 1.00 93.62 181 LEU A C 1
ATOM 1368 O O . LEU A 1 181 ? 6.256 9.498 -12.212 1.00 93.62 181 LEU A O 1
ATOM 1372 N N . ASP A 1 182 ? 6.135 11.492 -11.184 1.00 92.56 182 ASP A N 1
ATOM 1373 C CA . ASP A 1 182 ? 7.582 11.667 -11.064 1.00 92.56 182 ASP A CA 1
ATOM 1374 C C . ASP A 1 182 ? 8.213 10.522 -10.233 1.00 92.56 182 ASP A C 1
ATOM 1376 O O . ASP A 1 182 ? 7.698 10.220 -9.149 1.00 92.56 182 ASP A O 1
ATOM 1380 N N . PRO A 1 183 ? 9.328 9.906 -10.678 1.00 88.88 183 PRO A N 1
ATOM 1381 C CA . PRO A 1 183 ? 9.933 8.754 -10.005 1.00 88.88 183 PRO A CA 1
ATOM 1382 C C . PRO A 1 183 ? 10.328 9.001 -8.545 1.00 88.88 183 PRO A C 1
ATOM 1384 O O . PRO A 1 183 ? 10.152 8.121 -7.701 1.00 88.88 183 PRO A O 1
ATOM 1387 N N . VAL A 1 184 ? 10.822 10.200 -8.216 1.00 88.12 184 VAL A N 1
ATOM 1388 C CA . VAL A 1 184 ? 11.205 10.546 -6.838 1.00 88.12 184 VAL A CA 1
ATOM 1389 C C . VAL A 1 184 ? 9.961 10.593 -5.963 1.00 88.12 184 VAL A C 1
ATOM 1391 O O . VAL A 1 184 ? 9.951 10.093 -4.838 1.00 88.12 184 VAL A O 1
ATOM 1394 N N . ARG A 1 185 ? 8.880 11.177 -6.480 1.00 88.69 185 ARG A N 1
ATOM 1395 C CA . ARG A 1 185 ? 7.612 11.233 -5.759 1.00 88.69 185 ARG A CA 1
ATOM 1396 C C . ARG A 1 185 ? 6.944 9.867 -5.634 1.00 88.69 185 ARG A C 1
ATOM 1398 O O . ARG A 1 185 ? 6.483 9.531 -4.548 1.00 88.69 185 ARG A O 1
ATOM 1405 N N . ALA A 1 186 ? 6.929 9.074 -6.699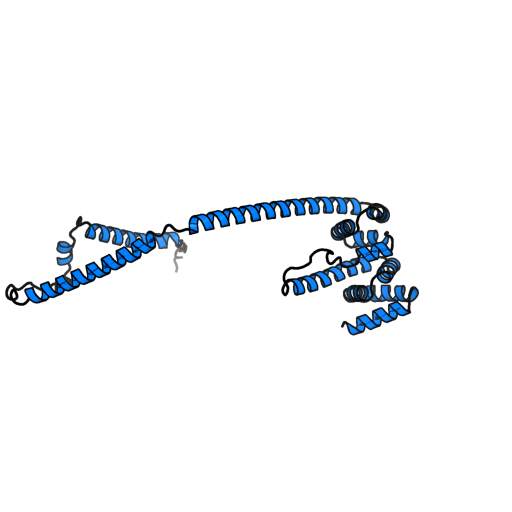 1.00 87.81 186 ALA A N 1
ATOM 1406 C CA . ALA A 1 186 ? 6.430 7.704 -6.679 1.00 87.81 186 ALA A CA 1
ATOM 1407 C C . ALA A 1 186 ? 7.143 6.869 -5.606 1.00 87.81 186 ALA A C 1
ATOM 1409 O O . ALA A 1 186 ? 6.491 6.156 -4.845 1.00 87.81 186 ALA A O 1
ATOM 1410 N N . ALA A 1 187 ? 8.461 7.025 -5.468 1.00 84.56 187 ALA A N 1
ATOM 1411 C CA . ALA A 1 187 ? 9.223 6.377 -4.410 1.00 84.56 187 ALA A CA 1
ATOM 1412 C C . ALA A 1 187 ? 8.809 6.839 -3.012 1.00 84.56 187 ALA A C 1
ATOM 1414 O O . ALA A 1 187 ? 8.553 5.991 -2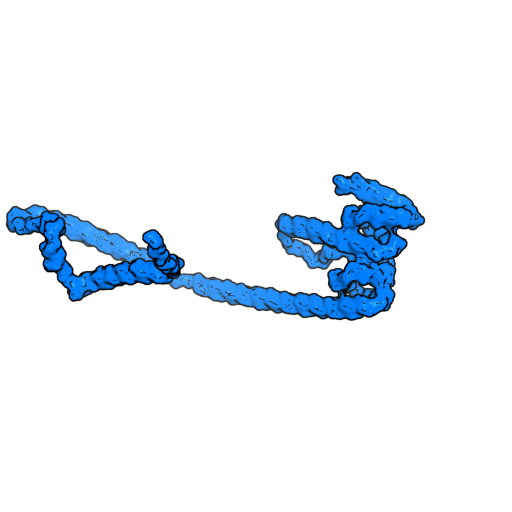.165 1.00 84.56 187 ALA A O 1
ATOM 1415 N N . ARG A 1 188 ? 8.637 8.145 -2.766 1.00 84.75 188 ARG A N 1
ATOM 1416 C CA . ARG A 1 188 ? 8.134 8.627 -1.462 1.00 84.75 188 ARG A CA 1
ATOM 1417 C C . ARG A 1 188 ? 6.763 8.057 -1.103 1.00 84.75 188 ARG A C 1
ATOM 1419 O O . ARG A 1 188 ? 6.553 7.661 0.035 1.00 84.75 188 ARG A O 1
ATOM 1426 N N . LEU A 1 189 ? 5.853 7.976 -2.072 1.00 86.31 189 LEU A N 1
ATOM 1427 C CA . LEU A 1 189 ? 4.522 7.384 -1.882 1.00 86.31 189 LEU A CA 1
ATOM 1428 C C . LEU A 1 189 ? 4.594 5.871 -1.622 1.00 86.31 189 LEU A C 1
ATOM 1430 O O . LEU A 1 189 ? 3.764 5.300 -0.923 1.00 86.31 189 LEU A O 1
ATOM 1434 N N . THR A 1 190 ? 5.627 5.225 -2.157 1.00 80.44 190 THR A N 1
ATOM 1435 C CA . THR A 1 190 ? 5.890 3.796 -1.977 1.00 80.44 190 THR A CA 1
ATOM 1436 C C . THR A 1 190 ? 6.581 3.491 -0.644 1.00 80.44 190 THR A C 1
ATOM 1438 O O . THR A 1 190 ? 6.595 2.342 -0.202 1.00 80.44 190 THR A O 1
ATOM 1441 N N . MET A 1 191 ? 7.141 4.494 0.040 1.00 77.81 191 MET A N 1
ATOM 1442 C CA . MET A 1 191 ? 7.694 4.281 1.372 1.00 77.81 191 MET A CA 1
ATOM 1443 C C . MET A 1 191 ? 6.562 3.925 2.344 1.00 77.81 191 MET A C 1
ATOM 1445 O O . MET A 1 191 ? 5.502 4.557 2.318 1.00 77.81 191 MET A O 1
ATOM 1449 N N . PRO A 1 192 ? 6.764 2.937 3.235 1.00 63.19 192 PRO A N 1
ATOM 1450 C CA . PRO A 1 192 ? 5.866 2.725 4.354 1.00 63.19 192 PRO A CA 1
ATOM 1451 C C . PRO A 1 192 ? 5.843 4.010 5.170 1.00 63.19 192 PRO A C 1
ATOM 1453 O O . PRO A 1 192 ? 6.782 4.310 5.904 1.00 63.19 192 PRO A O 1
ATOM 1456 N N . THR A 1 193 ? 4.770 4.777 5.040 1.00 62.47 193 THR A N 1
ATOM 1457 C CA . THR A 1 193 ? 4.454 5.878 5.939 1.00 62.47 193 THR A CA 1
ATOM 1458 C C . THR A 1 193 ? 4.092 5.253 7.282 1.00 62.47 193 THR A C 1
ATOM 1460 O O . THR A 1 193 ? 2.935 5.057 7.644 1.00 62.47 193 THR A O 1
ATOM 1463 N N . GLY A 1 194 ? 5.114 4.841 8.032 1.00 51.19 194 GLY A N 1
ATOM 1464 C CA . GLY A 1 194 ? 4.989 4.699 9.468 1.00 51.19 194 GLY A CA 1
ATOM 1465 C C . GLY A 1 194 ? 4.780 6.105 9.987 1.00 51.19 194 GLY A C 1
ATOM 1466 O O . GLY A 1 194 ? 5.767 6.819 10.096 1.00 51.19 194 GLY A O 1
ATOM 1467 N N . GLY A 1 195 ? 3.511 6.476 10.200 1.00 44.62 195 GLY A N 1
ATOM 1468 C CA . GLY A 1 195 ? 3.066 7.825 10.540 1.00 44.62 195 GLY A CA 1
ATOM 1469 C C . GLY A 1 195 ? 4.123 8.613 11.298 1.00 44.62 195 GLY A C 1
ATOM 1470 O O . GLY A 1 195 ? 4.441 8.297 12.448 1.00 44.62 195 GLY A O 1
ATOM 1471 N N . GLU A 1 196 ? 4.683 9.610 10.621 1.00 45.69 196 GLU A N 1
ATOM 1472 C CA . GLU A 1 196 ? 5.271 10.734 11.323 1.00 45.69 196 GLU A CA 1
ATOM 1473 C C . GLU A 1 196 ? 4.134 11.285 12.201 1.00 45.69 196 GLU A C 1
ATOM 1475 O O . GLU A 1 196 ? 3.015 11.472 11.729 1.00 45.69 196 GLU A O 1
ATOM 1480 N N . ASP A 1 197 ? 4.404 11.385 13.503 1.00 48.41 197 ASP A N 1
ATOM 1481 C CA . ASP A 1 197 ? 3.477 11.716 14.595 1.00 48.41 197 ASP A CA 1
ATOM 1482 C C . ASP A 1 197 ? 2.619 10.577 15.175 1.00 48.41 197 ASP A C 1
ATOM 1484 O O . ASP A 1 197 ? 1.398 10.632 15.114 1.00 48.41 197 ASP A O 1
ATOM 1488 N N . GLN A 1 198 ? 3.236 9.621 15.888 1.00 36.72 198 GLN A N 1
ATOM 1489 C CA . GLN A 1 198 ? 2.726 9.158 17.198 1.00 36.72 198 GLN A CA 1
ATOM 1490 C C . GLN A 1 198 ? 3.891 8.715 18.099 1.00 36.72 198 GLN A C 1
ATOM 1492 O O . GLN A 1 198 ? 4.192 7.527 18.253 1.00 36.72 198 GLN A O 1
ATOM 1497 N N . GLU A 1 199 ? 4.559 9.682 18.734 1.00 48.50 199 GLU A N 1
ATOM 1498 C CA . GLU A 1 199 ? 5.317 9.394 19.949 1.00 48.50 199 GLU A CA 1
ATOM 1499 C C . GLU A 1 199 ? 4.391 8.734 20.986 1.00 48.50 199 GLU A C 1
ATOM 1501 O O . GLU A 1 199 ? 3.336 9.252 21.343 1.00 48.50 199 GLU A O 1
ATOM 1506 N N . THR A 1 200 ? 4.839 7.599 21.523 1.00 48.94 200 THR A N 1
ATOM 1507 C CA . THR A 1 200 ? 4.321 6.930 22.727 1.00 48.94 200 THR A CA 1
ATOM 1508 C C . THR A 1 200 ? 2.858 6.459 22.703 1.00 48.94 200 THR A C 1
ATOM 1510 O O . THR A 1 200 ? 1.954 7.185 23.100 1.00 48.94 200 THR A O 1
ATOM 1513 N N . ARG A 1 201 ? 2.641 5.152 22.469 1.00 45.19 201 ARG A N 1
ATOM 1514 C CA . ARG A 1 201 ? 1.912 4.287 23.425 1.00 45.19 201 ARG A CA 1
ATOM 1515 C C . ARG A 1 201 ? 1.920 2.796 23.045 1.00 45.19 201 ARG A C 1
ATOM 1517 O O . ARG A 1 201 ? 1.334 2.377 22.061 1.00 45.19 201 ARG A O 1
ATOM 1524 N N . GLN A 1 202 ? 2.513 2.038 23.971 1.00 47.66 202 GLN A N 1
ATO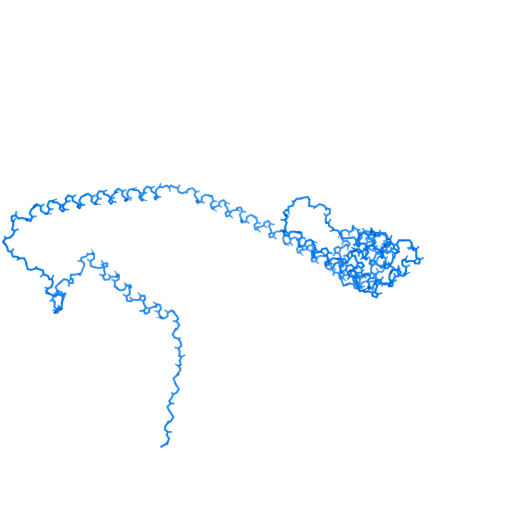M 1525 C CA . GLN A 1 202 ? 2.215 0.652 24.366 1.00 47.66 202 GLN A CA 1
ATOM 1526 C C . GLN A 1 202 ? 2.781 -0.479 23.483 1.00 47.66 202 GLN A C 1
ATOM 1528 O O . GLN A 1 202 ? 2.239 -0.879 22.460 1.00 47.66 202 GLN A O 1
ATOM 1533 N N . LYS A 1 203 ? 3.926 -0.986 23.960 1.00 59.59 203 LYS A N 1
ATOM 1534 C CA . LYS A 1 203 ? 4.739 -2.082 23.420 1.00 59.59 203 LYS A CA 1
ATOM 15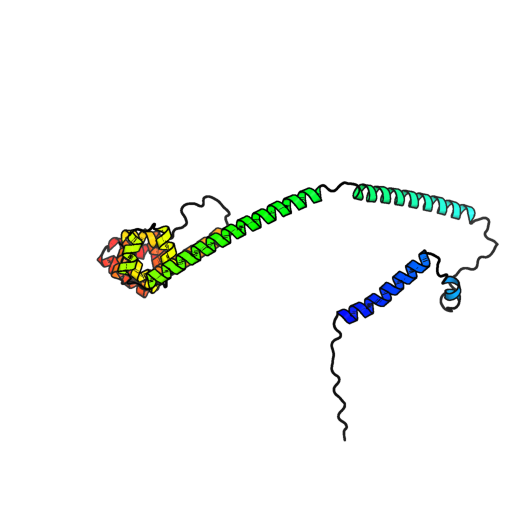35 C C . LYS A 1 203 ? 4.141 -3.466 23.708 1.00 59.59 203 LYS A C 1
ATOM 1537 O O . LYS A 1 203 ? 3.365 -3.620 24.646 1.00 59.59 203 LYS A O 1
ATOM 1542 N N . ALA A 1 204 ? 4.638 -4.441 22.940 1.00 47.38 204 ALA A N 1
ATOM 1543 C CA . ALA A 1 204 ? 4.341 -5.879 22.874 1.00 47.38 204 ALA A CA 1
ATOM 1544 C C . ALA A 1 204 ? 3.288 -6.280 21.822 1.00 47.38 204 ALA A C 1
ATOM 1546 O O . ALA A 1 204 ? 3.651 -6.950 20.858 1.00 47.38 204 ALA A O 1
ATOM 1547 N N . ASP A 1 205 ? 2.041 -5.808 21.900 1.00 48.81 205 ASP A N 1
ATOM 1548 C CA . ASP A 1 205 ? 1.024 -6.136 20.875 1.00 48.81 205 ASP A CA 1
ATOM 1549 C C . ASP A 1 205 ? 1.152 -5.276 19.607 1.00 48.81 205 ASP A C 1
ATOM 1551 O O . ASP A 1 205 ? 0.848 -5.717 18.494 1.00 48.81 205 ASP A O 1
ATOM 1555 N N . ALA A 1 206 ? 1.666 -4.052 19.763 1.00 52.72 206 ALA A N 1
ATOM 1556 C CA . ALA A 1 206 ? 1.956 -3.157 18.653 1.00 52.72 206 ALA A CA 1
ATOM 1557 C C . ALA A 1 206 ? 3.100 -3.678 17.779 1.00 52.72 206 ALA A C 1
ATOM 1559 O O . ALA A 1 206 ? 3.045 -3.475 16.579 1.00 52.72 206 ALA A O 1
ATOM 1560 N N . ASP A 1 207 ? 4.092 -4.389 18.321 1.00 51.78 207 ASP A N 1
ATOM 1561 C CA . ASP A 1 207 ? 5.246 -4.855 17.539 1.00 51.78 207 ASP A CA 1
ATOM 1562 C C . ASP A 1 207 ? 4.890 -6.042 16.633 1.00 51.78 207 ASP A C 1
ATOM 1564 O O . ASP A 1 207 ? 5.323 -6.089 15.481 1.00 51.78 207 ASP A O 1
ATOM 1568 N N . LEU A 1 208 ? 4.023 -6.954 17.094 1.00 51.41 208 LEU A N 1
ATOM 1569 C CA . LEU A 1 208 ? 3.517 -8.049 16.261 1.00 51.41 208 LEU A CA 1
ATOM 1570 C C . LEU A 1 208 ? 2.607 -7.511 15.150 1.00 51.41 208 LEU A C 1
ATOM 1572 O O . LEU A 1 208 ? 2.738 -7.889 13.986 1.00 51.41 208 LEU A O 1
ATOM 1576 N N . LYS A 1 209 ? 1.721 -6.572 15.503 1.00 51.69 209 LYS A N 1
ATOM 1577 C CA . LYS A 1 209 ? 0.817 -5.924 14.551 1.00 51.69 209 LYS A CA 1
ATOM 1578 C C . LYS A 1 209 ? 1.580 -5.019 13.586 1.00 51.69 209 LYS A C 1
ATOM 1580 O O . LYS A 1 209 ? 1.262 -5.020 12.410 1.00 51.69 209 LYS A O 1
ATOM 1585 N N . ARG A 1 210 ? 2.627 -4.319 14.030 1.00 55.31 210 ARG A N 1
ATOM 1586 C CA . ARG A 1 210 ? 3.517 -3.478 13.207 1.00 55.31 210 ARG A CA 1
ATOM 1587 C C . ARG A 1 210 ? 4.390 -4.316 12.285 1.00 55.31 210 ARG A C 1
ATOM 1589 O O . ARG A 1 210 ? 4.543 -3.941 11.134 1.00 55.31 210 ARG A O 1
ATOM 1596 N N . SER A 1 211 ? 4.888 -5.467 12.736 1.00 58.62 211 SER A N 1
ATOM 1597 C CA . SER A 1 211 ? 5.609 -6.419 11.881 1.00 58.62 211 SER A CA 1
ATOM 1598 C C . SER A 1 211 ? 4.692 -7.017 10.808 1.00 58.62 211 SER A C 1
ATOM 1600 O O . SER A 1 211 ? 5.055 -7.044 9.633 1.00 58.62 211 SER A O 1
ATOM 1602 N N . GLN A 1 212 ? 3.467 -7.409 11.173 1.00 59.41 212 GLN A N 1
ATOM 1603 C CA . GLN A 1 212 ? 2.474 -7.916 10.221 1.00 59.41 212 GLN A CA 1
ATOM 1604 C C . GLN A 1 212 ? 1.975 -6.835 9.256 1.00 59.41 212 GLN A C 1
ATOM 1606 O O . GLN A 1 212 ? 1.876 -7.094 8.060 1.00 59.41 212 GLN A O 1
ATOM 1611 N N . LEU A 1 213 ? 1.701 -5.626 9.753 1.00 53.66 213 LEU A N 1
ATOM 1612 C CA . LEU A 1 213 ? 1.315 -4.471 8.940 1.00 53.66 213 LEU A CA 1
ATOM 1613 C C . LEU A 1 213 ? 2.447 -4.074 8.001 1.00 53.66 213 LEU A C 1
ATOM 1615 O O . LEU A 1 213 ? 2.189 -3.823 6.836 1.00 53.66 213 LEU A O 1
ATOM 1619 N N . SER A 1 214 ? 3.695 -4.090 8.468 1.00 69.25 214 SER A N 1
ATOM 1620 C CA . SER A 1 214 ? 4.863 -3.809 7.637 1.00 69.25 214 SER A CA 1
ATOM 1621 C C . SER A 1 214 ? 5.013 -4.854 6.532 1.00 69.25 214 SER A C 1
ATOM 1623 O O . SER A 1 214 ? 5.180 -4.475 5.379 1.00 69.25 214 SER A O 1
ATOM 1625 N N . LYS A 1 215 ? 4.870 -6.149 6.846 1.00 75.38 215 LYS A N 1
ATOM 1626 C CA . LYS A 1 215 ? 4.933 -7.226 5.850 1.00 75.38 215 LYS A CA 1
ATOM 1627 C C . LYS A 1 215 ? 3.804 -7.133 4.823 1.00 75.38 215 LYS A C 1
ATOM 1629 O O . LYS A 1 215 ? 4.063 -7.143 3.627 1.00 75.38 215 LYS A O 1
ATOM 1634 N N . ALA A 1 216 ? 2.558 -6.995 5.277 1.00 77.31 216 ALA A N 1
ATOM 1635 C CA . ALA A 1 216 ? 1.405 -6.834 4.394 1.00 77.31 216 ALA A CA 1
ATOM 1636 C C . ALA A 1 216 ? 1.520 -5.567 3.529 1.00 77.31 216 ALA A C 1
ATOM 1638 O O . ALA A 1 216 ? 1.134 -5.577 2.361 1.00 77.31 216 ALA A O 1
ATOM 1639 N N . ASN A 1 217 ? 2.098 -4.493 4.074 1.00 80.38 217 ASN A N 1
ATOM 1640 C CA . ASN A 1 217 ? 2.345 -3.265 3.334 1.00 80.38 217 ASN A CA 1
ATOM 1641 C C . ASN A 1 217 ? 3.399 -3.470 2.238 1.00 80.38 217 ASN A C 1
ATOM 1643 O O . ASN A 1 217 ? 3.140 -3.144 1.083 1.00 80.38 217 ASN A O 1
ATOM 1647 N N . TYR A 1 218 ? 4.539 -4.093 2.558 1.00 85.56 218 TYR A N 1
ATOM 1648 C CA . TYR A 1 218 ? 5.558 -4.441 1.562 1.00 85.56 218 TYR A CA 1
ATOM 1649 C C . TYR A 1 218 ? 5.033 -5.398 0.491 1.00 85.56 218 TYR A C 1
ATOM 1651 O O . TYR A 1 218 ? 5.369 -5.237 -0.676 1.00 85.56 218 TYR A O 1
ATOM 1659 N N . GLN A 1 219 ? 4.150 -6.334 0.847 1.00 86.75 219 GLN A N 1
ATOM 1660 C CA . GLN A 1 219 ? 3.478 -7.205 -0.121 1.00 86.75 219 GLN A CA 1
ATOM 1661 C C . GLN A 1 219 ? 2.572 -6.428 -1.074 1.00 86.75 219 GLN A C 1
ATOM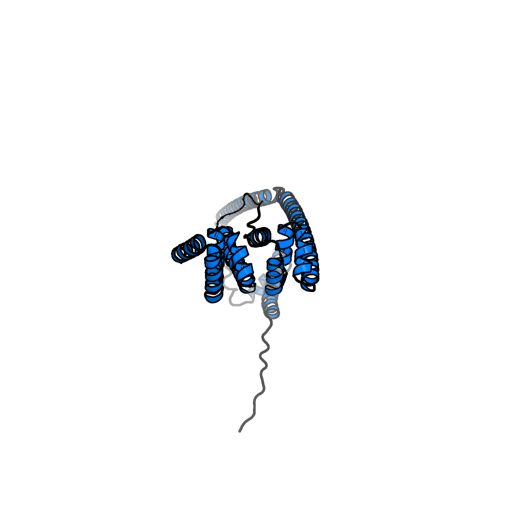 1663 O O . GLN A 1 219 ? 2.562 -6.704 -2.271 1.00 86.75 219 GLN A O 1
ATOM 1668 N N . ASN A 1 220 ? 1.791 -5.473 -0.568 1.00 85.00 220 ASN A N 1
ATOM 1669 C CA . ASN A 1 220 ? 0.916 -4.663 -1.414 1.00 85.00 220 ASN A CA 1
ATOM 1670 C C . ASN A 1 220 ? 1.727 -3.756 -2.338 1.00 85.00 220 ASN A C 1
ATOM 1672 O O . ASN A 1 220 ? 1.445 -3.701 -3.532 1.00 85.00 220 ASN A O 1
ATOM 1676 N N . ILE A 1 221 ? 2.778 -3.129 -1.812 1.00 87.00 221 ILE A N 1
ATOM 1677 C CA . ILE A 1 221 ? 3.745 -2.372 -2.607 1.00 87.00 221 ILE A CA 1
ATOM 1678 C C . ILE A 1 221 ? 4.378 -3.266 -3.678 1.00 87.00 221 ILE A C 1
ATOM 1680 O O . ILE A 1 221 ? 4.400 -2.906 -4.852 1.00 87.00 221 ILE A O 1
ATOM 1684 N N . GLY A 1 222 ? 4.837 -4.456 -3.294 1.00 88.56 222 GLY A N 1
ATOM 1685 C CA . GLY A 1 222 ? 5.441 -5.421 -4.202 1.00 88.56 222 GLY A CA 1
ATOM 1686 C C . GLY A 1 222 ? 4.494 -5.848 -5.321 1.00 88.56 222 GLY A C 1
ATOM 1687 O O . GLY A 1 222 ? 4.892 -5.895 -6.480 1.00 88.56 222 GLY A O 1
ATOM 1688 N N . LYS A 1 223 ? 3.214 -6.083 -5.012 1.00 91.19 223 LYS A N 1
ATOM 1689 C CA . LYS A 1 223 ? 2.182 -6.368 -6.022 1.00 91.19 223 LYS A CA 1
ATOM 1690 C C . LYS A 1 223 ? 1.962 -5.189 -6.966 1.00 91.19 223 LYS A C 1
ATOM 1692 O O . LYS A 1 223 ? 1.858 -5.405 -8.169 1.00 91.19 223 LYS A O 1
ATOM 1697 N N . SER A 1 224 ? 1.918 -3.964 -6.443 1.00 87.94 224 SER A N 1
ATOM 1698 C CA . SER A 1 224 ? 1.792 -2.760 -7.269 1.00 87.94 224 SER A CA 1
ATOM 1699 C C . SER A 1 224 ? 2.980 -2.618 -8.217 1.00 87.94 224 SER A C 1
ATOM 1701 O O . SER A 1 224 ? 2.778 -2.449 -9.413 1.00 87.94 224 SER A O 1
ATOM 1703 N N . LEU A 1 225 ? 4.210 -2.778 -7.722 1.00 90.50 225 LEU A N 1
ATOM 1704 C CA . LEU A 1 225 ? 5.419 -2.727 -8.549 1.00 90.50 225 LEU A CA 1
ATOM 1705 C C . LEU A 1 225 ? 5.471 -3.862 -9.580 1.00 90.50 225 LEU A C 1
ATOM 1707 O O . LEU A 1 225 ? 5.859 -3.627 -10.719 1.00 90.50 225 LEU A O 1
ATOM 1711 N N . ALA A 1 226 ? 5.034 -5.073 -9.223 1.00 92.31 226 ALA A N 1
ATOM 1712 C CA . ALA A 1 226 ? 4.935 -6.194 -10.161 1.00 92.31 226 ALA A CA 1
ATOM 1713 C C . ALA A 1 226 ? 3.909 -5.948 -11.282 1.00 92.31 226 ALA A C 1
ATOM 1715 O O . ALA A 1 226 ? 4.069 -6.472 -12.385 1.00 92.31 226 ALA A O 1
ATOM 1716 N N . ALA A 1 227 ? 2.855 -5.176 -11.002 1.00 91.25 227 ALA A N 1
ATOM 1717 C CA . ALA A 1 227 ? 1.825 -4.809 -11.972 1.00 91.25 227 ALA A CA 1
ATOM 1718 C C . ALA A 1 227 ? 2.232 -3.627 -12.879 1.00 91.25 227 ALA A C 1
ATOM 1720 O O . ALA A 1 227 ? 1.589 -3.382 -13.904 1.00 91.25 227 ALA A O 1
ATOM 1721 N N . MET A 1 228 ? 3.287 -2.887 -12.521 1.00 92.44 228 MET A N 1
ATOM 1722 C CA . MET A 1 228 ? 3.859 -1.814 -13.341 1.00 92.44 228 MET A CA 1
ATOM 1723 C C . MET A 1 228 ? 4.738 -2.386 -14.460 1.00 92.44 228 MET A C 1
ATOM 1725 O O . MET A 1 228 ? 5.071 -3.572 -14.491 1.00 92.44 228 MET A O 1
ATOM 1729 N N . LYS A 1 229 ? 5.134 -1.530 -15.408 1.00 93.81 229 LYS A N 1
ATOM 1730 C CA . LYS A 1 229 ? 6.205 -1.891 -16.339 1.00 93.81 229 LYS A CA 1
ATOM 1731 C C . LYS A 1 229 ? 7.521 -2.016 -15.575 1.00 93.81 229 LYS A C 1
ATOM 1733 O O . LYS A 1 229 ? 7.733 -1.317 -14.584 1.00 93.81 229 LYS A O 1
ATOM 1738 N N . VAL A 1 230 ? 8.399 -2.895 -16.047 1.00 95.19 230 VAL A N 1
ATOM 1739 C CA . VAL A 1 230 ? 9.641 -3.241 -15.341 1.00 95.19 230 VAL A CA 1
ATOM 1740 C C . VAL A 1 230 ? 10.559 -2.024 -15.221 1.00 95.19 230 VAL A C 1
ATOM 1742 O O . VAL A 1 230 ? 11.167 -1.826 -14.175 1.00 95.19 230 VAL A O 1
ATOM 1745 N N . GLU A 1 231 ? 10.597 -1.183 -16.252 1.00 94.56 231 GLU A N 1
ATOM 1746 C CA . GLU A 1 231 ? 11.407 0.034 -16.309 1.00 94.56 231 GLU A CA 1
ATOM 1747 C C . GLU A 1 231 ? 10.934 1.063 -15.274 1.00 94.56 231 GLU A C 1
ATOM 1749 O O . GLU A 1 231 ? 11.737 1.616 -14.522 1.00 94.56 231 GLU A O 1
ATOM 1754 N N . ASP A 1 232 ? 9.615 1.257 -15.175 1.00 92.88 232 ASP A N 1
ATOM 1755 C CA . ASP A 1 232 ? 9.005 2.180 -14.214 1.00 92.88 232 ASP A CA 1
ATOM 1756 C C . ASP A 1 232 ? 9.207 1.676 -12.774 1.00 92.88 232 ASP A C 1
ATOM 1758 O O . ASP A 1 232 ? 9.577 2.439 -11.881 1.00 92.88 232 ASP A O 1
ATOM 1762 N N . ALA A 1 233 ? 9.026 0.372 -12.543 1.00 93.31 233 ALA A N 1
ATOM 1763 C CA . ALA A 1 233 ? 9.255 -0.244 -11.239 1.00 93.31 233 ALA A CA 1
ATOM 1764 C C . ALA A 1 233 ? 10.731 -0.157 -10.810 1.00 93.31 233 ALA A C 1
ATOM 1766 O O . ALA A 1 233 ? 11.019 0.156 -9.653 1.00 93.31 233 ALA A O 1
ATOM 1767 N N . ALA A 1 234 ? 11.670 -0.380 -11.735 1.00 94.88 234 ALA A N 1
ATOM 1768 C CA . ALA A 1 234 ? 13.100 -0.231 -11.478 1.00 94.88 234 ALA A CA 1
ATOM 1769 C C . ALA A 1 234 ? 13.470 1.222 -11.150 1.00 94.88 234 ALA A C 1
ATOM 1771 O O . ALA A 1 234 ? 14.232 1.454 -10.214 1.00 94.88 234 ALA A O 1
ATOM 1772 N N . ALA A 1 235 ? 12.882 2.201 -11.844 1.00 92.94 235 ALA A N 1
ATOM 1773 C CA . ALA A 1 235 ? 13.088 3.616 -11.546 1.00 92.94 235 ALA A CA 1
ATOM 1774 C C . ALA A 1 235 ? 12.593 4.000 -10.141 1.00 92.94 235 ALA A C 1
ATOM 1776 O O . ALA A 1 235 ? 13.258 4.772 -9.454 1.00 92.94 235 ALA A O 1
ATOM 1777 N N . VAL A 1 236 ? 11.464 3.440 -9.687 1.00 90.88 236 VAL A N 1
ATOM 1778 C CA . VAL A 1 236 ? 10.965 3.649 -8.316 1.00 90.88 236 VAL A CA 1
ATOM 1779 C C . VAL A 1 236 ? 11.906 3.022 -7.286 1.00 90.88 236 VAL A C 1
ATOM 1781 O O . VAL A 1 236 ? 12.298 3.696 -6.334 1.00 90.88 236 VAL A O 1
ATOM 1784 N N . ILE A 1 237 ? 12.313 1.764 -7.481 1.00 93.00 237 ILE A N 1
ATOM 1785 C CA . ILE A 1 237 ? 13.267 1.077 -6.592 1.00 93.00 237 ILE A CA 1
ATOM 1786 C C . ILE A 1 237 ? 14.598 1.841 -6.524 1.00 93.00 237 ILE A C 1
ATOM 1788 O O . ILE A 1 237 ? 15.165 1.996 -5.443 1.00 93.00 237 ILE A O 1
ATOM 1792 N N . GLU A 1 238 ? 15.055 2.417 -7.637 1.00 93.81 238 GLU A N 1
ATOM 1793 C CA . GLU A 1 238 ? 16.271 3.235 -7.684 1.00 93.81 238 GLU A CA 1
ATOM 1794 C C . GLU A 1 238 ? 16.171 4.532 -6.860 1.00 93.81 238 GLU A C 1
ATOM 1796 O O . GLU A 1 238 ? 17.181 5.159 -6.559 1.00 93.81 238 GLU A O 1
ATOM 1801 N N . GLN A 1 239 ? 14.991 4.950 -6.419 1.00 91.50 239 GLN A N 1
ATOM 1802 C CA . GLN A 1 239 ? 14.842 6.125 -5.553 1.00 91.50 239 GLN A CA 1
ATOM 1803 C C . GLN A 1 239 ? 14.577 5.757 -4.083 1.00 91.50 239 GLN A C 1
ATOM 1805 O O . GLN A 1 239 ? 14.579 6.631 -3.216 1.00 91.50 239 GLN A O 1
ATOM 1810 N N . LEU A 1 240 ? 14.366 4.475 -3.773 1.00 89.44 240 LEU A N 1
ATOM 1811 C CA . LEU A 1 240 ? 14.098 4.001 -2.411 1.00 89.44 240 LEU A CA 1
ATOM 1812 C C . LEU A 1 240 ? 15.390 3.722 -1.623 1.00 89.44 240 LEU A C 1
ATOM 1814 O O . LEU A 1 240 ? 16.419 3.450 -2.220 1.00 89.44 240 LEU A O 1
ATOM 1818 N N . PRO A 1 241 ? 15.383 3.731 -0.282 1.00 88.12 241 PRO A N 1
ATOM 1819 C CA . PRO A 1 241 ? 16.489 3.201 0.518 1.00 88.12 241 PRO A CA 1
ATOM 1820 C C . PRO A 1 241 ? 16.712 1.695 0.301 1.00 88.12 241 PRO A C 1
ATOM 1822 O O . PRO A 1 241 ? 15.781 0.961 -0.049 1.00 88.12 241 PRO A O 1
ATOM 1825 N N . ASP A 1 242 ? 17.938 1.214 0.521 1.00 90.00 242 ASP A N 1
ATOM 1826 C CA . ASP A 1 242 ? 18.306 -0.188 0.265 1.00 90.00 242 ASP A CA 1
ATOM 1827 C C . ASP A 1 242 ? 17.538 -1.177 1.167 1.00 90.00 242 ASP A C 1
ATOM 1829 O O . ASP A 1 242 ? 17.116 -2.233 0.704 1.00 90.00 242 ASP A O 1
ATOM 1833 N N . ASP A 1 243 ? 17.290 -0.835 2.432 1.00 85.19 243 ASP A N 1
ATOM 1834 C CA . ASP A 1 243 ? 16.544 -1.657 3.397 1.00 85.19 243 ASP A CA 1
ATOM 1835 C C . ASP A 1 243 ? 15.063 -1.825 3.017 1.00 85.19 243 ASP A C 1
ATOM 1837 O O . ASP A 1 243 ? 14.511 -2.931 3.081 1.00 85.19 243 ASP A O 1
ATOM 1841 N N . ILE A 1 244 ? 14.434 -0.742 2.557 1.00 85.69 244 ILE A N 1
ATOM 1842 C CA . ILE A 1 244 ? 13.052 -0.747 2.068 1.00 85.69 244 ILE A CA 1
ATOM 1843 C C . ILE A 1 244 ? 12.960 -1.519 0.752 1.00 85.69 244 ILE A C 1
ATOM 1845 O O . ILE A 1 244 ? 12.085 -2.370 0.595 1.00 85.69 244 ILE A O 1
ATOM 1849 N N . SER A 1 245 ? 13.900 -1.278 -0.165 1.00 90.81 245 SER A N 1
ATOM 1850 C CA . SER A 1 245 ? 13.975 -1.975 -1.453 1.00 90.81 245 SER A CA 1
ATOM 1851 C C . SER A 1 245 ? 14.090 -3.486 -1.260 1.00 90.81 245 SER A C 1
ATOM 1853 O O . SER A 1 245 ? 13.330 -4.242 -1.858 1.00 90.81 245 SER A O 1
ATOM 1855 N N . VAL A 1 246 ? 14.981 -3.936 -0.372 1.00 91.31 246 VAL A N 1
ATOM 1856 C CA . VAL A 1 246 ? 15.142 -5.356 -0.021 1.00 91.31 246 VAL A CA 1
ATOM 1857 C C . VAL A 1 246 ? 13.855 -5.927 0.573 1.00 91.31 246 VAL A C 1
ATOM 1859 O O . VAL A 1 246 ? 13.418 -6.997 0.156 1.00 91.31 246 VAL A O 1
ATOM 1862 N N . SER A 1 247 ? 13.213 -5.209 1.499 1.00 89.25 247 SER A N 1
ATOM 1863 C CA . SER A 1 247 ? 11.971 -5.666 2.139 1.00 89.25 247 SER A CA 1
ATOM 1864 C C . SER A 1 247 ? 10.835 -5.857 1.131 1.00 89.25 247 SER A C 1
ATOM 1866 O O . SER A 1 247 ? 10.099 -6.836 1.208 1.00 89.25 247 SER A O 1
ATOM 1868 N N . ILE A 1 248 ? 10.712 -4.954 0.158 1.00 89.56 248 ILE A N 1
ATOM 1869 C CA . ILE A 1 248 ? 9.721 -5.049 -0.917 1.00 89.56 248 ILE A CA 1
ATOM 1870 C C . ILE A 1 248 ? 10.055 -6.210 -1.860 1.00 89.56 248 ILE A C 1
ATOM 1872 O O . ILE A 1 248 ? 9.205 -7.062 -2.109 1.00 89.56 248 ILE A O 1
ATOM 1876 N N . LEU A 1 249 ? 11.293 -6.275 -2.360 1.00 91.38 249 LEU A N 1
ATOM 1877 C CA . LEU A 1 249 ? 11.722 -7.272 -3.348 1.00 91.38 249 LEU A CA 1
ATOM 1878 C C . LEU A 1 249 ? 11.660 -8.712 -2.810 1.00 91.38 249 LEU A C 1
ATOM 1880 O O . LEU A 1 249 ? 11.392 -9.633 -3.583 1.00 91.38 249 LEU A O 1
ATOM 1884 N N . CYS A 1 250 ? 11.868 -8.911 -1.505 1.00 89.62 250 CYS A N 1
ATOM 1885 C CA . CYS A 1 250 ? 11.714 -10.210 -0.841 1.00 89.62 250 CYS A CA 1
ATOM 1886 C C . CYS A 1 250 ? 10.249 -10.667 -0.724 1.00 89.62 250 CYS A C 1
ATOM 1888 O O . CYS A 1 250 ? 9.991 -11.868 -0.672 1.00 89.62 250 CYS A O 1
ATOM 1890 N N . GLU A 1 251 ? 9.293 -9.736 -0.674 1.00 89.12 251 GLU A N 1
ATOM 1891 C CA . GLU A 1 251 ? 7.858 -10.046 -0.602 1.00 89.12 251 GLU A CA 1
ATOM 1892 C C . GLU A 1 251 ? 7.203 -10.196 -1.988 1.00 89.12 251 GLU A C 1
ATOM 1894 O O . GLU A 1 251 ? 6.056 -10.638 -2.095 1.00 89.12 251 GLU A O 1
ATOM 1899 N N . MET A 1 252 ? 7.923 -9.838 -3.053 1.00 89.00 252 MET A N 1
ATOM 1900 C CA . MET A 1 252 ? 7.511 -10.009 -4.446 1.00 89.00 252 MET A CA 1
ATOM 1901 C C . MET A 1 252 ? 7.751 -11.438 -4.950 1.00 89.00 252 MET A C 1
ATOM 1903 O O . MET A 1 252 ? 8.522 -12.214 -4.381 1.00 89.00 252 MET A O 1
ATOM 1907 N N . ASP A 1 253 ? 7.100 -11.802 -6.059 1.00 90.62 253 ASP A N 1
ATOM 1908 C CA . ASP A 1 253 ? 7.407 -13.063 -6.725 1.00 90.62 253 ASP A CA 1
ATOM 1909 C C . ASP A 1 253 ? 8.807 -13.025 -7.364 1.00 90.62 253 ASP A C 1
ATOM 1911 O O . ASP A 1 253 ? 9.260 -12.002 -7.883 1.00 90.62 253 ASP A O 1
ATOM 1915 N N . GLN A 1 254 ? 9.490 -14.172 -7.369 1.00 89.44 254 GLN A N 1
ATOM 1916 C CA . GLN A 1 254 ? 10.871 -14.273 -7.853 1.00 89.44 254 GLN A CA 1
ATOM 1917 C C . GLN A 1 254 ? 11.037 -13.848 -9.321 1.00 89.44 254 GLN A C 1
ATOM 1919 O O . GLN A 1 254 ? 12.119 -13.409 -9.712 1.00 89.44 254 GLN A O 1
ATOM 1924 N N . THR A 1 255 ? 9.985 -13.961 -10.139 1.00 93.38 255 THR A N 1
ATOM 1925 C CA . THR A 1 255 ? 10.043 -13.591 -11.557 1.00 93.38 255 THR A CA 1
ATOM 1926 C C . THR A 1 255 ? 10.017 -12.074 -11.717 1.00 93.38 255 THR A C 1
ATOM 1928 O O . THR A 1 255 ? 10.839 -11.530 -12.455 1.00 93.38 255 THR A O 1
ATOM 1931 N N . ALA A 1 256 ? 9.104 -11.384 -11.029 1.00 92.75 256 ALA A N 1
ATOM 1932 C CA . ALA A 1 256 ? 9.037 -9.928 -11.012 1.00 92.75 256 ALA A CA 1
ATOM 1933 C C . ALA A 1 256 ? 10.311 -9.327 -10.404 1.00 92.75 256 ALA A C 1
ATOM 1935 O O . ALA A 1 256 ? 10.934 -8.471 -11.031 1.00 92.75 256 ALA A O 1
ATOM 1936 N N . THR A 1 257 ? 10.763 -9.848 -9.259 1.00 94.12 257 THR A N 1
ATOM 1937 C CA . THR A 1 257 ? 12.012 -9.423 -8.609 1.00 94.12 257 THR A CA 1
ATOM 1938 C C . THR A 1 257 ? 13.215 -9.585 -9.536 1.00 94.12 257 THR A C 1
ATOM 1940 O O . THR A 1 257 ? 13.995 -8.650 -9.697 1.00 94.12 257 THR A O 1
ATOM 1943 N N . GLY A 1 258 ? 13.349 -10.731 -10.213 1.00 94.62 258 GLY A N 1
ATOM 1944 C CA . GLY A 1 258 ? 14.445 -10.969 -11.155 1.00 94.62 258 GLY A CA 1
ATOM 1945 C C . GLY A 1 258 ? 14.443 -10.006 -12.345 1.00 94.62 258 GLY A C 1
ATOM 1946 O O . GLY A 1 258 ? 15.497 -9.497 -12.724 1.00 94.62 258 GLY A O 1
ATOM 1947 N N . LYS A 1 259 ? 13.265 -9.709 -12.911 1.00 96.19 259 LYS A N 1
ATOM 1948 C CA . LYS A 1 259 ? 13.127 -8.742 -14.014 1.00 96.19 259 LYS A CA 1
ATOM 1949 C C . LYS A 1 259 ? 13.497 -7.327 -13.576 1.00 96.19 259 LYS A C 1
ATOM 1951 O O . LYS A 1 259 ? 14.284 -6.679 -14.256 1.00 96.19 259 LYS A O 1
ATOM 1956 N N . ILE A 1 260 ? 12.977 -6.878 -12.434 1.00 95.56 260 ILE A N 1
ATOM 1957 C CA . ILE A 1 260 ? 13.253 -5.538 -11.899 1.00 95.56 260 ILE A CA 1
ATOM 1958 C C . ILE A 1 260 ? 14.735 -5.390 -11.560 1.00 95.56 260 ILE A C 1
ATOM 1960 O O . ILE A 1 260 ? 15.333 -4.382 -11.908 1.00 95.56 260 ILE A O 1
ATOM 1964 N N . LEU A 1 261 ? 15.361 -6.399 -10.949 1.00 95.38 261 LEU A N 1
ATOM 1965 C CA . LEU A 1 261 ? 16.796 -6.371 -10.655 1.00 95.38 261 LEU A CA 1
ATOM 1966 C C . LEU A 1 261 ? 17.661 -6.396 -11.917 1.00 95.38 261 LEU A C 1
ATOM 1968 O O . LEU A 1 261 ? 18.716 -5.770 -11.930 1.00 95.38 261 LEU A O 1
ATOM 1972 N N . SER A 1 262 ? 17.230 -7.090 -12.974 1.00 96.00 262 SER A N 1
ATOM 1973 C CA . SER A 1 262 ? 17.919 -7.076 -14.270 1.00 96.00 262 SER A CA 1
ATOM 1974 C C . SER A 1 262 ? 17.871 -5.693 -14.924 1.00 96.00 262 SER A C 1
ATOM 1976 O O . SER A 1 262 ? 18.873 -5.231 -15.470 1.00 96.00 262 SER A O 1
ATOM 1978 N N . GLU A 1 263 ? 16.721 -5.025 -14.861 1.00 96.81 263 GLU A N 1
ATOM 1979 C CA . GLU A 1 263 ? 16.567 -3.663 -15.376 1.00 96.81 263 GLU A CA 1
ATOM 1980 C C . GLU A 1 263 ? 17.352 -2.665 -14.517 1.00 96.81 263 GLU A C 1
ATOM 1982 O O . GLU A 1 263 ? 18.140 -1.872 -15.028 1.00 96.81 263 GLU A O 1
ATOM 1987 N N . LEU A 1 264 ? 17.259 -2.793 -13.191 1.00 94.38 264 LEU A N 1
ATOM 1988 C CA . LEU A 1 264 ? 18.033 -1.996 -12.247 1.00 94.38 264 LEU A CA 1
ATOM 1989 C C . LEU A 1 264 ? 19.539 -2.175 -12.453 1.00 94.38 264 LEU A C 1
ATOM 1991 O O . LEU A 1 264 ? 20.272 -1.203 -12.359 1.00 94.38 264 LEU A O 1
ATOM 1995 N N . ALA A 1 265 ? 20.016 -3.378 -12.780 1.00 95.19 265 ALA A N 1
ATOM 1996 C CA . ALA A 1 265 ? 21.427 -3.617 -13.080 1.00 95.19 265 ALA A CA 1
ATOM 1997 C C . ALA A 1 265 ? 21.890 -2.922 -14.371 1.00 95.19 265 ALA A C 1
ATOM 1999 O O . ALA A 1 265 ? 23.068 -2.588 -14.493 1.00 95.19 265 ALA A O 1
ATOM 2000 N N . SER A 1 266 ? 20.975 -2.681 -15.314 1.00 94.75 266 SER A N 1
ATOM 2001 C CA . SER A 1 266 ? 21.255 -1.922 -16.538 1.00 94.75 266 SER A CA 1
ATOM 2002 C C . SER A 1 266 ? 21.373 -0.417 -16.262 1.00 94.75 266 SER A C 1
ATOM 2004 O O . SER A 1 266 ? 22.115 0.275 -16.957 1.00 94.75 266 SER A O 1
ATOM 2006 N N . ILE A 1 267 ? 20.688 0.079 -15.224 1.00 91.88 267 ILE A N 1
ATOM 2007 C CA . ILE A 1 267 ? 20.716 1.482 -14.778 1.00 91.88 267 ILE A CA 1
ATOM 2008 C C . ILE A 1 267 ? 21.870 1.727 -13.785 1.00 91.88 267 ILE A C 1
ATOM 2010 O O . ILE A 1 267 ? 22.661 2.654 -13.955 1.00 91.88 267 ILE A O 1
ATOM 2014 N N . ASN A 1 268 ? 21.971 0.892 -12.747 1.00 94.44 268 ASN A N 1
ATOM 2015 C CA . ASN A 1 268 ? 22.926 0.969 -11.643 1.00 94.44 268 ASN A CA 1
ATOM 2016 C C . ASN A 1 268 ? 23.407 -0.443 -11.216 1.00 94.44 268 ASN A C 1
ATOM 2018 O O . ASN A 1 268 ? 22.856 -1.053 -10.288 1.00 94.44 268 ASN A O 1
ATOM 2022 N N . PRO A 1 269 ? 24.462 -0.982 -11.861 1.00 94.69 269 PRO A N 1
ATOM 2023 C CA . PRO A 1 269 ? 24.920 -2.354 -11.633 1.00 94.69 269 PRO A CA 1
ATOM 2024 C C . PRO A 1 269 ? 25.468 -2.585 -10.220 1.00 94.69 269 PRO A C 1
ATOM 2026 O O . PRO A 1 269 ? 25.243 -3.646 -9.636 1.00 94.69 269 PRO A O 1
ATOM 2029 N N . GLU A 1 270 ? 26.160 -1.597 -9.642 1.00 94.44 270 GLU A N 1
ATOM 2030 C CA . GLU A 1 270 ? 26.703 -1.712 -8.285 1.00 94.44 270 GLU A CA 1
ATOM 2031 C C . GLU A 1 270 ? 25.589 -1.851 -7.255 1.00 94.44 270 GLU A C 1
ATOM 2033 O O . GLU A 1 270 ? 25.666 -2.679 -6.345 1.00 94.44 270 GLU A O 1
ATOM 2038 N N . ARG A 1 271 ? 24.535 -1.046 -7.396 1.00 92.56 271 ARG A N 1
ATOM 2039 C CA . ARG A 1 271 ? 23.426 -1.081 -6.458 1.00 92.56 271 ARG A CA 1
ATOM 2040 C C . ARG A 1 271 ? 22.580 -2.335 -6.606 1.00 92.56 271 ARG A C 1
ATOM 2042 O O . ARG A 1 271 ? 22.252 -2.941 -5.590 1.00 92.56 271 ARG A O 1
ATOM 2049 N N . ALA A 1 272 ? 22.298 -2.776 -7.830 1.00 93.75 272 ALA A N 1
ATOM 2050 C CA . ALA A 1 272 ? 21.607 -4.043 -8.053 1.00 93.75 272 ALA A CA 1
ATOM 2051 C C . ALA A 1 272 ? 22.357 -5.217 -7.391 1.00 93.75 272 ALA A C 1
ATOM 2053 O O . ALA A 1 272 ? 21.747 -6.024 -6.687 1.00 93.75 272 ALA A O 1
ATOM 2054 N N . ALA A 1 273 ? 23.690 -5.263 -7.518 1.00 92.75 273 ALA A N 1
ATOM 2055 C CA . ALA A 1 273 ? 24.517 -6.261 -6.839 1.00 92.75 273 ALA A CA 1
ATOM 2056 C C . ALA A 1 273 ? 24.443 -6.151 -5.303 1.00 92.75 273 ALA A C 1
ATOM 2058 O O . ALA A 1 273 ? 24.348 -7.174 -4.619 1.00 92.75 273 ALA A O 1
ATOM 2059 N N . ARG A 1 274 ? 24.437 -4.927 -4.750 1.00 93.81 274 ARG A N 1
ATOM 2060 C CA . ARG A 1 274 ? 24.256 -4.704 -3.304 1.00 93.81 274 ARG A CA 1
ATOM 2061 C C . ARG A 1 274 ? 22.902 -5.207 -2.810 1.00 93.81 274 ARG A C 1
ATOM 2063 O O . ARG A 1 274 ? 22.869 -5.926 -1.815 1.00 93.81 274 ARG A O 1
ATOM 2070 N N . LEU A 1 275 ? 21.808 -4.882 -3.500 1.00 93.69 275 LEU A N 1
ATOM 2071 C CA . LEU A 1 275 ? 20.466 -5.331 -3.116 1.00 93.69 275 LEU A CA 1
ATOM 2072 C C . LEU A 1 275 ? 20.365 -6.861 -3.131 1.00 93.69 275 LEU A C 1
ATOM 2074 O O . LEU A 1 275 ? 19.874 -7.443 -2.168 1.00 93.69 275 LEU A O 1
ATOM 2078 N N . VAL A 1 276 ? 20.912 -7.529 -4.154 1.00 93.44 276 VAL A N 1
ATOM 2079 C CA . VAL A 1 276 ? 20.970 -9.003 -4.214 1.00 93.44 276 VAL A CA 1
ATOM 2080 C C . VAL A 1 276 ? 21.739 -9.593 -3.030 1.00 93.44 276 VAL A C 1
ATOM 2082 O O . VAL A 1 276 ? 21.270 -10.544 -2.403 1.00 93.44 276 VAL A O 1
ATOM 2085 N N . ALA A 1 277 ? 22.895 -9.019 -2.685 1.00 92.50 277 ALA A N 1
ATOM 2086 C CA . ALA A 1 277 ? 23.685 -9.474 -1.544 1.00 92.50 277 ALA A CA 1
ATOM 2087 C C . ALA A 1 277 ? 22.949 -9.285 -0.205 1.00 92.50 277 ALA A C 1
ATOM 2089 O O . ALA A 1 277 ? 23.034 -10.146 0.671 1.00 92.50 277 ALA A O 1
ATOM 2090 N N . LEU A 1 278 ? 22.213 -8.180 -0.047 1.00 91.25 278 LEU A N 1
ATOM 2091 C CA . LEU A 1 278 ? 21.416 -7.908 1.149 1.00 91.25 278 LEU A CA 1
ATOM 2092 C C . LEU A 1 278 ? 20.220 -8.859 1.270 1.00 91.25 278 LEU A C 1
ATOM 2094 O O . LEU A 1 278 ? 20.010 -9.405 2.351 1.00 91.25 278 LEU A O 1
ATOM 2098 N N . MET A 1 279 ? 19.506 -9.134 0.173 1.00 88.50 279 MET A N 1
ATOM 2099 C CA . MET A 1 279 ? 18.410 -10.113 0.156 1.00 88.50 279 MET A CA 1
ATOM 2100 C C . MET A 1 279 ? 18.884 -11.507 0.592 1.00 88.50 279 MET A C 1
ATOM 2102 O O . MET A 1 279 ? 18.216 -12.171 1.379 1.00 88.50 279 MET A O 1
ATOM 2106 N N . GLY A 1 280 ? 20.067 -11.940 0.142 1.00 79.75 280 GLY A N 1
ATOM 2107 C CA . GLY A 1 280 ? 20.654 -13.228 0.534 1.00 79.75 280 GLY A CA 1
ATOM 2108 C C . GLY A 1 280 ? 21.083 -13.320 2.005 1.00 79.75 280 GLY A C 1
ATOM 2109 O O . GLY A 1 280 ? 21.391 -14.409 2.477 1.00 79.75 280 GLY A O 1
ATOM 2110 N N . ARG A 1 281 ? 21.121 -12.194 2.730 1.00 75.56 281 ARG A N 1
ATOM 2111 C CA . ARG A 1 281 ? 21.460 -12.126 4.160 1.00 75.56 281 ARG A CA 1
ATOM 2112 C C . ARG A 1 281 ? 20.224 -12.051 5.065 1.00 75.56 281 ARG A C 1
ATOM 2114 O O . ARG A 1 281 ? 20.344 -12.294 6.262 1.00 75.56 281 ARG A O 1
ATOM 2121 N N . THR A 1 282 ? 19.074 -11.663 4.513 1.00 58.22 282 THR A N 1
ATOM 2122 C CA . THR A 1 282 ? 17.799 -11.499 5.234 1.00 58.22 282 THR A CA 1
ATOM 2123 C C . THR A 1 282 ? 16.911 -12.747 5.238 1.00 58.22 282 THR A C 1
ATOM 2125 O O . THR A 1 282 ? 15.908 -12.756 5.950 1.00 58.22 282 THR A O 1
ATOM 2128 N N . VAL A 1 283 ? 17.266 -13.772 4.454 1.00 47.91 283 VAL A N 1
ATOM 2129 C CA . VAL A 1 283 ? 16.628 -15.105 4.421 1.00 47.91 283 VAL A CA 1
ATOM 2130 C C . VAL A 1 283 ? 17.392 -16.061 5.329 1.00 47.91 283 VAL A C 1
ATOM 2132 O O . VAL A 1 283 ? 16.724 -16.852 6.031 1.00 47.91 283 VAL A O 1
#

Sequence (283 aa):
MPEKLGSQEKQGMSNLKLFFILAVPVMLLAALAAAQTVGAVDIIPYLRQIPVVGTMIPKSDPAKQGSQQTLEEARIARLEAEKADLDAKLTEVQSKATTPVPQDSQVLKEKADLEKQVADLKNQIDKENHVKLDTQKLAERLSAMKPASAAKIMENLPDDTVNSLLNQMDIDVAAKITAALDPVRAARLTMPTGGEDQETRQKADADLKRSQLSKANYQNIGKSLAAMKVEDAAAVIEQLPDDISVSILCEMDQTATGKILSELASINPERAARLVALMGRTV

Radius of gyration: 42.99 Å; chains: 1; bounding box: 81×80×110 Å

pLDDT: mean 71.86, std 17.99, range [36.09, 96.81]

Organism: Heliobacterium mobile (NCBI:txid28064)

Secondary structure (DSSP, 8-state):
----PPP-------HHHHHHHHHHHHHHHHHHHHHHHTTS---HHHHTT-TTTTTSS----TT-TTTSHHHHHHHHHHHHHHHHHHHHHHHHHHHHH-S--THHHHHHHHHHHHHHHHHHHHHHHHHHHHHHHHHHHHHHHHHTS-HHHHHHHHTTS-HHHHHHHHTTS-HHHHHHHHHTS-HHHHHHHHS----S------TTHHHHHHHHHHHHHHHHHHHHHHHS-HHHHHHHHTTS-HHHHHHHHHHS-HHHHHHHHHHHHHH-HHHHHHHHHHHHHH-

InterPro domains:
  IPR006668 Magnesium transporter, MgtE intracellular domain [PF03448] (116-190)
  IPR038076 MgtE, N-terminal domain superfamily [G3DSA:1.25.60.10] (107-209)

Foldseek 3Di:
DDDDDDDDDPDDDDVVVVCCVVVVVVVVVVVVVVCVVVVVDDCPVVVCVPVPPVPPDDDDDPPPPPPVVVVVVVVVVVVVVVVVVVVVVVVVVVVVVPPPDPVVVVVVVVVVVVVVVVVVVVVVVVVVVVVLVVLLVVLVVLLPDQLLVSLVVCVPPDLVSLLSSLVNHDLLSSLSNLLNHDLLSSLVNLPPCPDPDDDDDDDDVCVVVVVVCLLVSLLSSLSSLLSHDLLSSLSNLVNYDLVSSLSNLLNHDPVSSVSNLVNNCVVPVVSSVVSVVVNVVVD